Protein AF-A0A7S1A7M2-F1 (afdb_monomer_lite)

Foldseek 3Di:
DDDDDDDPDPPPPVVVVVVPPCDPPPDDDDDDPPPPLCLPPPDDDDDDDDDDDDDDDPPLVVVVVVVVVVVVVPDDPPPDPDPDPDPDVPADPQLVVLVVLVVVDPPDPVSVVSVVVSVCVVVVVVVVVVVLVVLQDDPVLLCVQQNPVNLSSVLSLLVVLCVVVVPDVQLSVQLNRLLSSLSNQDPDRADSVNSLLLSLLSSLVSCVVVPPDPPPPDPSQVSSCVSSVVPDDSVSSPVSNVVSVVRD

pLDDT: mean 72.04, std 24.19, range [34.41, 98.25]

Structure (mmCIF, N/CA/C/O backbone):
data_AF-A0A7S1A7M2-F1
#
_entry.id   AF-A0A7S1A7M2-F1
#
loop_
_atom_site.group_PDB
_atom_site.id
_atom_site.type_symbol
_atom_site.label_atom_id
_atom_site.label_alt_id
_atom_site.label_comp_id
_atom_site.label_asym_id
_atom_site.label_entity_id
_atom_site.label_seq_id
_atom_site.pdbx_PDB_ins_code
_atom_site.Cartn_x
_atom_site.Cartn_y
_atom_site.Cartn_z
_atom_site.occupancy
_atom_site.B_iso_or_equiv
_atom_site.auth_seq_id
_atom_site.auth_comp_id
_atom_site.auth_asym_id
_atom_site.auth_atom_id
_atom_site.pdbx_PDB_model_num
ATOM 1 N N . THR A 1 1 ? 18.982 -55.239 -20.489 1.00 53.38 1 THR A N 1
ATOM 2 C CA . THR A 1 1 ? 20.100 -55.015 -19.548 1.00 53.38 1 THR A CA 1
ATOM 3 C C . THR A 1 1 ? 20.515 -53.559 -19.653 1.00 53.38 1 THR A C 1
ATOM 5 O O . THR A 1 1 ? 20.535 -53.057 -20.767 1.00 53.38 1 THR A O 1
ATOM 8 N N . ASN A 1 2 ? 20.789 -52.915 -18.507 1.00 37.25 2 ASN A N 1
ATOM 9 C CA . ASN A 1 2 ? 21.057 -51.474 -18.269 1.00 37.25 2 ASN A CA 1
ATOM 10 C C . ASN A 1 2 ? 19.759 -50.645 -18.156 1.00 37.25 2 ASN A C 1
ATOM 12 O O . ASN A 1 2 ? 19.090 -50.430 -19.154 1.00 37.25 2 ASN A O 1
ATOM 16 N N . SER A 1 3 ? 19.210 -50.333 -16.975 1.00 43.72 3 SER A N 1
ATOM 17 C CA . SER A 1 3 ? 19.739 -49.713 -15.739 1.00 43.72 3 SER A CA 1
ATOM 18 C C . SER A 1 3 ? 20.059 -48.222 -15.905 1.00 43.72 3 SER A C 1
ATOM 20 O O . SER A 1 3 ? 21.166 -47.859 -16.285 1.00 43.72 3 SER A O 1
ATOM 22 N N . ALA A 1 4 ? 19.064 -47.378 -15.617 1.00 42.53 4 ALA A N 1
ATOM 23 C CA . ALA A 1 4 ? 19.213 -45.951 -15.334 1.00 42.53 4 ALA A CA 1
ATOM 24 C C . ALA A 1 4 ? 18.017 -45.494 -14.481 1.00 42.53 4 ALA A C 1
ATOM 26 O O . ALA A 1 4 ? 17.020 -44.977 -14.976 1.00 42.53 4 ALA A O 1
ATOM 27 N N . GLY A 1 5 ? 18.104 -45.757 -13.182 1.00 44.06 5 GLY A N 1
ATOM 28 C CA . GLY A 1 5 ? 17.246 -45.173 -12.162 1.00 44.06 5 GLY A CA 1
ATOM 29 C C . GLY A 1 5 ? 18.122 -44.886 -10.955 1.00 44.06 5 GLY A C 1
ATOM 30 O O . GLY A 1 5 ? 18.769 -45.814 -10.480 1.00 44.06 5 GLY A O 1
ATOM 31 N N . SER A 1 6 ? 18.199 -43.617 -10.543 1.00 44.84 6 SER A N 1
ATOM 32 C CA . SER A 1 6 ? 18.585 -43.104 -9.211 1.00 44.84 6 SER A CA 1
ATOM 33 C C . SER A 1 6 ? 19.015 -41.644 -9.358 1.00 44.84 6 SER A C 1
ATOM 35 O O . SER A 1 6 ? 20.147 -41.360 -9.731 1.00 44.84 6 SER A O 1
ATOM 37 N N . GLY A 1 7 ? 18.104 -40.710 -9.097 1.00 40.75 7 GLY A N 1
ATOM 38 C CA . GLY A 1 7 ? 18.411 -39.276 -9.127 1.00 40.75 7 GLY A CA 1
ATOM 39 C C . GLY A 1 7 ? 17.357 -38.418 -8.436 1.00 40.75 7 GLY A C 1
ATOM 40 O O . GLY A 1 7 ? 17.142 -37.283 -8.837 1.00 40.75 7 GLY A O 1
ATOM 41 N N . LEU A 1 8 ? 16.642 -38.976 -7.452 1.00 41.75 8 LEU A N 1
ATOM 42 C CA . LEU A 1 8 ? 15.532 -38.293 -6.779 1.00 41.75 8 LEU A CA 1
ATOM 43 C C . LEU A 1 8 ? 15.453 -38.652 -5.284 1.00 41.75 8 LEU A C 1
ATOM 45 O O . LEU A 1 8 ? 14.382 -38.947 -4.768 1.00 41.75 8 LEU A O 1
ATOM 49 N N . ALA A 1 9 ? 16.599 -38.696 -4.598 1.00 42.75 9 ALA A N 1
ATOM 50 C CA . ALA A 1 9 ? 16.656 -38.984 -3.158 1.00 42.75 9 ALA A CA 1
ATOM 51 C C . ALA A 1 9 ? 17.535 -38.011 -2.346 1.00 42.75 9 ALA A C 1
ATOM 53 O O . ALA A 1 9 ? 17.654 -38.186 -1.138 1.00 42.75 9 ALA A O 1
ATOM 54 N N . ASP A 1 10 ? 18.110 -36.972 -2.965 1.00 42.06 10 ASP A N 1
ATOM 55 C CA . ASP A 1 10 ? 19.096 -36.096 -2.302 1.00 42.06 10 ASP A CA 1
ATOM 56 C C . ASP A 1 10 ? 18.559 -34.727 -1.839 1.00 42.06 10 ASP A C 1
ATOM 58 O O . ASP A 1 10 ? 19.295 -33.945 -1.248 1.00 42.06 10 ASP A O 1
ATOM 62 N N . LEU A 1 11 ? 17.268 -34.430 -2.034 1.00 40.59 11 LEU A N 1
ATOM 63 C CA . LEU A 1 11 ? 16.663 -33.162 -1.584 1.00 40.59 11 LEU A CA 1
ATOM 64 C C . LEU A 1 11 ? 15.990 -33.233 -0.200 1.00 40.59 11 LEU A C 1
ATOM 66 O O . LEU A 1 11 ? 15.654 -32.196 0.361 1.00 40.59 11 LEU A O 1
ATOM 70 N N . ASP A 1 12 ? 15.843 -34.424 0.390 1.00 40.84 12 ASP A N 1
ATOM 71 C CA . ASP A 1 12 ? 15.138 -34.600 1.676 1.00 40.84 12 ASP A CA 1
ATOM 72 C C . ASP A 1 12 ? 16.080 -34.616 2.902 1.00 40.84 12 ASP A C 1
ATOM 74 O O . ASP A 1 12 ? 15.642 -34.723 4.049 1.00 40.84 12 ASP A O 1
ATOM 78 N N . ARG A 1 13 ? 17.403 -34.494 2.690 1.00 39.53 13 ARG A N 1
ATOM 79 C CA . ARG A 1 13 ? 18.398 -34.540 3.778 1.00 39.53 13 ARG A CA 1
ATOM 80 C C . ARG A 1 13 ? 18.751 -33.162 4.358 1.00 39.53 13 ARG A C 1
ATOM 82 O O . ARG A 1 13 ? 19.001 -33.083 5.556 1.00 39.53 13 ARG A O 1
ATOM 89 N N . SER A 1 14 ? 18.665 -32.070 3.590 1.00 39.62 14 SER A N 1
ATOM 90 C CA . SER A 1 14 ? 18.995 -30.718 4.093 1.00 39.62 14 SER A CA 1
ATOM 91 C C . SER A 1 14 ? 17.914 -30.063 4.962 1.00 39.62 14 SER A C 1
ATOM 93 O O . SER A 1 14 ? 18.216 -29.125 5.693 1.00 39.62 14 SER A O 1
ATOM 95 N N . HIS A 1 15 ? 16.670 -30.554 4.953 1.00 37.12 15 HIS A N 1
ATOM 96 C CA . HIS A 1 15 ? 15.590 -29.963 5.760 1.00 37.12 15 HIS A CA 1
ATOM 97 C C . HIS A 1 15 ? 15.552 -30.480 7.214 1.00 37.12 15 HIS A C 1
ATOM 99 O O . HIS A 1 15 ? 14.838 -29.934 8.053 1.00 37.12 15 HIS A O 1
ATOM 105 N N . LYS A 1 16 ? 16.326 -31.529 7.539 1.00 36.56 16 LYS A N 1
ATOM 106 C CA . LYS A 1 16 ? 16.395 -32.103 8.897 1.00 36.56 16 LYS A CA 1
ATOM 107 C C . LYS A 1 16 ? 17.548 -31.572 9.748 1.00 36.56 16 LYS A C 1
ATOM 109 O O . LYS A 1 16 ? 17.523 -31.769 10.958 1.00 36.56 16 LYS A O 1
ATOM 114 N N . GLU A 1 17 ? 18.509 -30.865 9.159 1.00 35.28 17 GLU A N 1
ATOM 115 C CA . GLU A 1 17 ? 19.676 -30.350 9.890 1.00 35.28 17 GLU A CA 1
ATOM 116 C C . GLU A 1 17 ? 19.422 -28.980 10.548 1.00 35.28 17 GLU A C 1
ATOM 118 O O . GLU A 1 17 ? 20.077 -28.634 11.522 1.00 35.28 17 GLU A O 1
ATOM 123 N N . TRP A 1 18 ? 18.386 -28.244 10.125 1.00 35.31 18 TRP A N 1
ATOM 124 C CA . TRP A 1 18 ? 18.011 -26.949 10.721 1.00 35.31 18 TRP A CA 1
ATOM 125 C C . TRP A 1 18 ? 17.121 -27.043 11.973 1.00 35.31 18 TRP A C 1
ATOM 127 O O . TRP A 1 18 ? 16.853 -26.030 12.613 1.00 35.31 18 TRP A O 1
ATOM 137 N N . VAL A 1 19 ? 16.667 -28.244 12.354 1.00 39.84 19 VAL A N 1
ATOM 138 C CA . VAL A 1 19 ? 15.759 -28.447 13.505 1.00 39.84 19 VAL A CA 1
ATOM 139 C C . VAL A 1 19 ? 16.505 -28.903 14.773 1.00 39.84 19 VAL A C 1
ATOM 141 O O . VAL A 1 19 ? 15.919 -28.935 15.851 1.00 39.84 19 VAL A O 1
ATOM 144 N N . ALA A 1 20 ? 17.804 -29.213 14.688 1.00 37.88 20 ALA A N 1
ATOM 145 C CA . ALA A 1 20 ? 18.572 -29.752 15.818 1.00 37.88 20 ALA A CA 1
ATOM 146 C C . ALA A 1 20 ? 19.425 -28.721 16.586 1.00 37.88 20 ALA A C 1
ATOM 148 O O . ALA A 1 20 ? 19.941 -29.048 17.651 1.00 37.88 20 ALA A O 1
ATOM 149 N N . GLU A 1 21 ? 19.532 -27.474 16.119 1.00 35.53 21 GLU A N 1
ATOM 150 C CA . GLU A 1 21 ? 20.394 -26.448 16.727 1.00 35.53 21 GLU A CA 1
ATOM 151 C C . GLU A 1 21 ? 19.557 -25.283 17.288 1.00 35.53 21 GLU A C 1
ATOM 153 O O . GLU A 1 21 ? 19.630 -24.134 16.858 1.00 35.53 21 GLU A O 1
ATOM 158 N N . SER A 1 22 ? 18.666 -25.581 18.229 1.00 36.62 22 SER A N 1
ATOM 159 C CA . SER A 1 22 ? 17.929 -24.564 18.990 1.00 36.62 22 SER A CA 1
ATOM 160 C C . SER A 1 22 ? 17.828 -25.011 20.441 1.00 36.62 22 SER A C 1
ATOM 162 O O . SER A 1 22 ? 16.772 -25.416 20.912 1.00 36.62 22 SER A O 1
ATOM 164 N N . ASP A 1 23 ? 18.967 -24.977 21.132 1.00 36.06 23 ASP A N 1
ATOM 165 C CA . ASP A 1 23 ? 19.057 -25.099 22.587 1.00 36.06 23 ASP A CA 1
ATOM 166 C C . ASP A 1 23 ? 18.681 -23.736 23.214 1.00 36.06 23 ASP A C 1
ATOM 168 O O . ASP A 1 23 ? 19.460 -22.780 23.126 1.00 36.06 23 ASP A O 1
ATOM 172 N N . PRO A 1 24 ? 17.490 -23.588 23.829 1.00 39.78 24 PRO A N 1
ATOM 173 C CA . PRO A 1 24 ? 17.003 -22.304 24.335 1.00 39.78 24 PRO A CA 1
ATOM 174 C C . PRO A 1 24 ? 17.664 -21.889 25.661 1.00 39.78 24 PRO A C 1
ATOM 176 O O . PRO A 1 24 ? 17.277 -20.883 26.257 1.00 39.78 24 PRO A O 1
ATOM 179 N N . THR A 1 25 ? 18.661 -22.635 26.145 1.00 40.88 25 THR A N 1
ATOM 180 C CA . THR A 1 25 ? 19.212 -22.462 27.497 1.00 40.88 25 THR A CA 1
ATOM 181 C C . THR A 1 25 ? 20.523 -21.670 27.562 1.00 40.88 25 THR A C 1
ATOM 183 O O . THR A 1 25 ? 21.043 -21.443 28.655 1.00 40.88 25 THR A O 1
ATOM 186 N N . LYS A 1 26 ? 21.063 -21.197 26.428 1.00 41.16 26 LYS A N 1
ATOM 187 C CA . LYS A 1 26 ? 22.382 -20.530 26.370 1.00 41.16 26 LYS A CA 1
ATOM 188 C C . LYS A 1 26 ? 22.388 -19.142 25.723 1.00 41.16 26 LYS A C 1
ATOM 190 O O . LYS A 1 26 ? 23.269 -18.841 24.933 1.00 41.16 26 LYS A O 1
ATOM 195 N N . LEU A 1 27 ? 21.475 -18.250 26.101 1.00 37.88 27 LEU A N 1
ATOM 196 C CA . LEU A 1 27 ? 21.659 -16.808 25.872 1.00 37.88 27 LEU A CA 1
ATOM 197 C C . LEU A 1 27 ? 21.140 -16.011 27.074 1.00 37.88 27 LEU A C 1
ATOM 199 O O . LEU A 1 27 ? 20.049 -15.451 27.063 1.00 37.88 27 LEU A O 1
ATOM 203 N N . GLN A 1 28 ? 21.953 -15.950 28.130 1.00 40.91 28 GLN A N 1
ATOM 204 C CA . GLN A 1 28 ? 21.863 -14.885 29.126 1.00 40.91 28 GLN A CA 1
ATOM 205 C C . GLN A 1 28 ? 22.976 -13.858 28.883 1.00 40.91 28 GLN A C 1
ATOM 207 O O . GLN A 1 28 ? 24.140 -14.211 28.713 1.00 40.91 28 GLN A O 1
ATOM 212 N N . SER A 1 29 ? 22.586 -12.583 28.968 1.00 41.28 29 SER A N 1
ATOM 213 C CA . SER A 1 29 ? 23.417 -11.372 29.087 1.00 41.28 29 SER A CA 1
ATOM 214 C C . SER A 1 29 ? 23.829 -10.618 27.812 1.00 41.28 29 SER A C 1
ATOM 216 O O . SER A 1 29 ? 24.990 -10.297 27.598 1.00 41.28 29 SER A O 1
ATOM 218 N N . VAL A 1 30 ? 22.845 -10.148 27.043 1.00 35.28 30 VAL A N 1
ATOM 219 C CA . VAL A 1 30 ? 22.948 -8.808 26.434 1.00 35.28 30 VAL A CA 1
ATOM 220 C C . VAL A 1 30 ? 21.636 -8.081 26.709 1.00 35.28 30 VAL A C 1
ATOM 222 O O . VAL A 1 30 ? 20.566 -8.536 26.319 1.00 35.28 30 VAL A O 1
ATOM 225 N N . GLY A 1 31 ? 21.708 -6.990 27.471 1.00 39.38 31 GLY A N 1
ATOM 226 C CA . GLY A 1 31 ? 20.551 -6.245 27.957 1.00 39.38 31 GLY A CA 1
ATOM 227 C C . GLY A 1 31 ? 19.800 -5.515 26.846 1.00 39.38 31 GLY A C 1
ATOM 228 O O . GLY A 1 31 ? 19.972 -4.312 26.664 1.00 39.38 31 GLY A O 1
ATOM 229 N N . THR A 1 32 ? 18.916 -6.211 26.140 1.00 35.19 32 THR A N 1
ATOM 230 C CA . THR A 1 32 ? 17.861 -5.585 25.342 1.00 35.19 32 THR A CA 1
ATOM 231 C C . THR A 1 32 ? 16.752 -5.130 26.282 1.00 35.19 32 THR A C 1
ATOM 233 O O . THR A 1 32 ? 15.983 -5.941 26.798 1.00 35.19 32 THR A O 1
ATOM 236 N N . ARG A 1 33 ? 16.664 -3.818 26.524 1.00 36.16 33 ARG A N 1
ATOM 237 C CA . ARG A 1 33 ? 15.488 -3.215 27.160 1.00 36.16 33 ARG A CA 1
ATOM 238 C C . ARG A 1 33 ? 14.306 -3.398 26.212 1.00 36.16 33 ARG A C 1
ATOM 240 O O . ARG A 1 33 ? 14.187 -2.704 25.206 1.00 36.16 33 ARG A O 1
ATOM 247 N N . GLN A 1 34 ? 13.477 -4.382 26.524 1.00 36.53 34 GLN A N 1
ATOM 248 C CA . GLN A 1 34 ? 12.236 -4.687 25.835 1.00 36.53 34 GLN A CA 1
ATOM 249 C C . GLN A 1 34 ? 11.272 -3.516 26.067 1.00 36.53 34 GLN A C 1
ATOM 251 O O . GLN A 1 34 ? 10.648 -3.397 27.117 1.00 36.53 34 GLN A O 1
ATOM 256 N N . ALA A 1 35 ? 11.206 -2.592 25.109 1.00 36.53 35 ALA A N 1
ATOM 257 C CA . ALA A 1 35 ? 10.130 -1.616 25.052 1.00 36.53 35 ALA A CA 1
ATOM 258 C C . ALA A 1 35 ? 8.858 -2.367 24.631 1.00 36.53 35 ALA A C 1
ATOM 260 O O . ALA A 1 35 ? 8.607 -2.589 23.445 1.00 36.53 35 ALA A O 1
ATOM 261 N N . GLU A 1 36 ? 8.093 -2.836 25.615 1.00 38.41 36 GLU A N 1
ATOM 262 C CA . GLU A 1 36 ? 6.723 -3.300 25.413 1.00 38.41 36 GLU A CA 1
ATOM 263 C C . GLU A 1 36 ? 5.884 -2.138 24.868 1.00 38.41 36 GLU A C 1
ATOM 265 O O . GLU A 1 36 ? 5.489 -1.233 25.600 1.00 38.41 36 GLU A O 1
ATOM 270 N N . CYS A 1 37 ? 5.616 -2.140 23.559 1.00 38.47 37 CYS A N 1
ATOM 271 C CA . CYS A 1 37 ? 4.647 -1.225 22.962 1.00 38.47 37 CYS A CA 1
ATOM 272 C C . CYS A 1 37 ? 3.261 -1.508 23.559 1.00 38.47 37 CYS A C 1
ATOM 274 O O . CYS A 1 37 ? 2.680 -2.573 23.349 1.00 38.47 37 CYS A O 1
ATOM 276 N N . GLN A 1 38 ? 2.755 -0.520 24.288 1.00 45.78 38 GLN A N 1
ATOM 277 C CA . GLN A 1 38 ? 1.571 -0.515 25.146 1.00 45.78 38 GLN A CA 1
ATOM 278 C C . GLN A 1 38 ? 0.228 -0.527 24.383 1.00 45.78 38 GLN A C 1
ATOM 280 O O . GLN A 1 38 ? -0.794 -0.155 24.946 1.00 45.78 38 GLN A O 1
ATOM 285 N N . TRP A 1 39 ? 0.202 -0.969 23.118 1.00 45.09 39 TRP A N 1
ATOM 286 C CA . TRP A 1 39 ? -0.980 -0.921 22.234 1.00 45.09 39 TRP A CA 1
ATOM 287 C C . TRP A 1 39 ? -2.136 -1.836 22.689 1.00 45.09 39 TRP A C 1
ATOM 289 O O . TRP A 1 39 ? -3.201 -1.840 22.088 1.00 45.09 39 TRP A O 1
ATOM 299 N N . GLN A 1 40 ? -1.933 -2.637 23.741 1.00 50.16 40 GLN A N 1
ATOM 300 C CA . GLN A 1 40 ? -2.869 -3.680 24.175 1.00 50.16 40 GLN A CA 1
ATOM 301 C C . GLN A 1 40 ? -3.332 -3.562 25.636 1.00 50.16 40 GLN A C 1
ATOM 303 O O . GLN A 1 40 ? -4.002 -4.471 26.122 1.00 50.16 40 GLN A O 1
ATOM 308 N N . ARG A 1 41 ? -3.008 -2.480 26.363 1.00 42.78 41 ARG A N 1
ATOM 309 C CA . ARG A 1 41 ? -3.295 -2.389 27.812 1.00 42.78 41 ARG A CA 1
ATOM 310 C C . ARG A 1 41 ? -4.589 -1.649 28.191 1.00 42.78 41 ARG A C 1
ATOM 312 O O . ARG A 1 41 ? -4.639 -1.098 29.278 1.00 42.78 41 ARG A O 1
ATOM 319 N N . ASP A 1 42 ? -5.636 -1.699 27.370 1.00 35.25 42 ASP A N 1
ATOM 320 C CA . ASP A 1 42 ? -6.971 -1.213 27.767 1.00 35.25 42 ASP A CA 1
ATOM 321 C C . ASP A 1 42 ? -8.069 -2.245 27.475 1.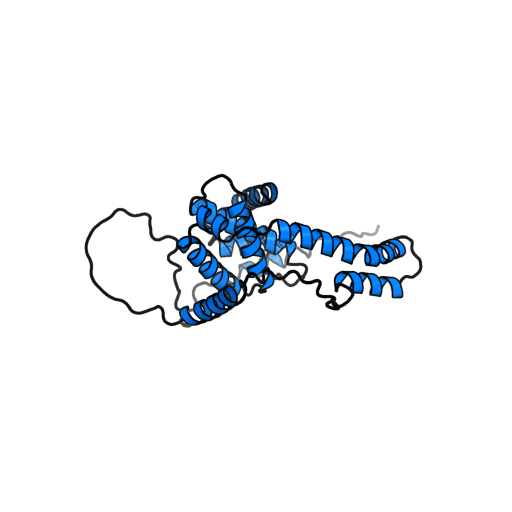00 35.25 42 ASP A C 1
ATOM 323 O O . ASP A 1 42 ? -8.940 -2.073 26.626 1.00 35.25 42 ASP A O 1
ATOM 327 N N . LYS A 1 43 ? -8.030 -3.358 28.216 1.00 45.16 43 LYS A N 1
ATOM 328 C CA . LYS A 1 43 ? -9.208 -4.198 28.484 1.00 45.16 43 LYS A CA 1
ATOM 329 C C . LYS A 1 43 ? -9.178 -4.701 29.926 1.00 45.16 43 LYS A C 1
ATOM 331 O O . LYS A 1 43 ? -9.051 -5.895 30.174 1.00 45.16 43 LYS A O 1
ATOM 336 N N . SER A 1 44 ? -9.310 -3.790 30.884 1.00 40.81 44 SER A N 1
ATOM 337 C CA . SER A 1 44 ? -9.712 -4.149 32.249 1.00 40.81 44 SER A CA 1
ATOM 338 C C . SER A 1 44 ? -10.275 -2.931 32.982 1.00 40.81 44 SER A C 1
ATOM 340 O O . SER A 1 44 ? -9.597 -1.924 33.138 1.00 40.81 44 SER A O 1
ATOM 342 N N . THR A 1 45 ? -11.545 -3.068 33.363 1.00 38.75 45 THR A N 1
ATOM 343 C CA . THR A 1 45 ? -12.346 -2.392 34.402 1.00 38.75 45 THR A CA 1
ATOM 344 C C . THR A 1 45 ? -11.632 -1.372 35.313 1.00 38.75 45 THR A C 1
ATOM 346 O O . THR A 1 45 ? -10.540 -1.650 35.806 1.00 38.75 45 THR A O 1
ATOM 349 N N . PRO A 1 46 ? -12.275 -0.236 35.667 1.00 43.84 46 PRO A N 1
ATOM 350 C CA . PRO A 1 46 ? -11.658 0.768 36.520 1.00 43.84 46 PRO A CA 1
ATOM 351 C C . PRO A 1 46 ? -11.612 0.262 37.965 1.00 43.84 46 PRO A C 1
ATOM 353 O O . PRO A 1 46 ? -12.641 0.080 38.612 1.00 43.84 46 PRO A O 1
ATOM 356 N N . SER A 1 47 ? -10.411 0.058 38.495 1.00 37.88 47 SER A N 1
ATOM 357 C CA . SER A 1 47 ? -10.180 0.080 39.938 1.00 37.88 47 SER A CA 1
ATOM 358 C C . SER A 1 47 ? -9.193 1.191 40.251 1.00 37.88 47 SER A C 1
ATOM 360 O O . SER A 1 47 ? -8.131 1.310 39.645 1.00 37.88 47 SER A O 1
ATOM 362 N N . GLN A 1 48 ? -9.636 2.060 41.154 1.00 43.59 48 GLN A N 1
ATOM 363 C CA . GLN A 1 48 ? -8.916 3.219 41.652 1.00 43.59 48 GLN A CA 1
ATOM 364 C C . GLN A 1 48 ? -7.604 2.822 42.346 1.00 43.59 48 GLN A C 1
ATOM 366 O O . GLN A 1 48 ? -7.410 1.680 42.753 1.00 43.59 48 GLN A O 1
ATOM 371 N N . THR A 1 49 ? -6.773 3.847 42.563 1.00 42.66 49 THR A N 1
ATOM 372 C CA . THR A 1 49 ? -5.548 3.920 43.383 1.00 42.66 49 THR A CA 1
ATOM 373 C C . THR A 1 49 ? -4.278 3.264 42.836 1.00 42.66 49 THR A C 1
ATOM 375 O O . THR A 1 49 ? -4.073 2.069 42.984 1.00 42.66 49 THR A O 1
ATOM 378 N N . ALA A 1 50 ? -3.347 4.089 42.336 1.00 35.12 50 ALA A N 1
ATOM 379 C CA . ALA A 1 50 ? -2.033 4.285 42.969 1.00 35.12 50 ALA A CA 1
ATOM 380 C C . ALA A 1 50 ? -1.169 5.325 42.228 1.00 35.12 50 ALA A C 1
ATOM 382 O O . ALA A 1 50 ? -1.201 5.464 41.009 1.00 35.12 50 ALA A O 1
ATOM 383 N N . VAL A 1 51 ? -0.399 6.055 43.032 1.00 43.16 51 VAL A N 1
ATOM 384 C CA . VAL A 1 51 ? 0.527 7.145 42.711 1.00 43.16 51 VAL A CA 1
ATOM 385 C C . VAL A 1 51 ? 1.927 6.604 42.361 1.00 43.16 51 VAL A C 1
ATOM 387 O O . VAL A 1 51 ? 2.359 5.625 42.960 1.00 43.16 51 VAL A O 1
ATOM 390 N N . ALA A 1 52 ? 2.650 7.347 41.502 1.00 38.62 52 ALA A N 1
ATOM 391 C CA . ALA A 1 52 ? 4.092 7.275 41.170 1.00 38.62 52 ALA A CA 1
ATOM 392 C C . ALA A 1 52 ? 4.530 6.092 40.270 1.00 38.62 52 ALA A C 1
ATOM 394 O O . ALA A 1 52 ? 4.052 4.983 40.416 1.00 38.62 52 ALA A O 1
ATOM 395 N N . ARG A 1 53 ? 5.449 6.219 39.299 1.00 34.50 53 ARG A N 1
ATOM 396 C CA . ARG A 1 53 ? 6.640 7.077 39.164 1.00 34.50 53 ARG A CA 1
ATOM 397 C C . ARG A 1 53 ? 6.983 7.187 37.667 1.00 34.50 53 ARG A C 1
ATOM 399 O O . ARG A 1 53 ? 7.046 6.171 36.981 1.00 34.50 53 ARG A O 1
ATOM 406 N N . GLY A 1 54 ? 7.224 8.397 37.169 1.00 43.66 54 GLY A N 1
ATOM 407 C CA . GLY A 1 54 ? 7.731 8.624 35.816 1.00 43.66 54 GLY A CA 1
ATOM 408 C C . GLY A 1 54 ? 9.249 8.481 35.764 1.00 43.66 54 GLY A C 1
ATOM 409 O O . GLY A 1 54 ? 9.926 9.029 36.629 1.00 43.66 54 GLY A O 1
ATOM 410 N N . GLN A 1 55 ? 9.753 7.754 34.762 1.00 40.47 55 GLN A N 1
ATOM 411 C CA . GLN A 1 55 ? 11.079 7.898 34.140 1.00 40.47 55 GLN A CA 1
ATOM 412 C C . GLN A 1 55 ? 11.243 6.801 33.073 1.00 40.47 55 GLN A C 1
ATOM 414 O O . GLN A 1 55 ? 11.382 5.630 33.412 1.00 40.47 55 GLN A O 1
ATOM 419 N N . GLY A 1 56 ? 11.229 7.164 31.782 1.00 34.69 56 GLY A N 1
ATOM 420 C CA . GLY A 1 56 ? 11.520 6.195 30.714 1.00 34.69 56 GLY A CA 1
ATOM 421 C C . GLY A 1 56 ? 11.057 6.534 29.293 1.00 34.69 56 GLY A C 1
ATOM 422 O O . GLY A 1 56 ? 10.575 5.641 28.615 1.00 34.69 56 GLY A O 1
ATOM 423 N N . LEU A 1 57 ? 11.180 7.781 28.817 1.00 42.34 57 LEU A N 1
ATOM 424 C CA . LEU A 1 57 ? 10.795 8.154 27.435 1.00 42.34 57 LEU A CA 1
ATOM 425 C C . LEU A 1 57 ? 11.887 8.899 26.638 1.00 42.34 57 LEU A C 1
ATOM 427 O O . LEU A 1 57 ? 11.614 9.462 25.584 1.00 42.34 57 LEU A O 1
ATOM 431 N N . ALA A 1 58 ? 13.143 8.894 27.091 1.00 42.16 58 ALA A N 1
ATOM 432 C CA . ALA A 1 58 ? 14.180 9.752 26.503 1.00 42.16 58 ALA A CA 1
ATOM 433 C C . ALA A 1 58 ? 14.795 9.251 25.174 1.00 42.16 58 ALA A C 1
ATOM 435 O O . ALA A 1 58 ? 15.495 10.016 24.529 1.00 42.16 58 ALA A O 1
ATOM 436 N N . GLY A 1 59 ? 14.551 8.005 24.741 1.00 39.97 59 GLY A N 1
ATOM 437 C CA . GLY A 1 59 ? 15.225 7.433 23.558 1.00 39.97 59 GLY A CA 1
ATOM 438 C C . GLY A 1 59 ? 14.442 7.487 22.239 1.00 39.97 59 GLY A C 1
ATOM 439 O O . GLY A 1 59 ? 15.042 7.444 21.174 1.00 39.97 59 GLY A O 1
ATOM 440 N N . CYS A 1 60 ? 13.108 7.579 22.284 1.00 38.62 60 CYS A N 1
ATOM 441 C CA . CYS A 1 60 ? 12.259 7.532 21.080 1.00 38.62 60 CYS A CA 1
ATOM 442 C C . CYS A 1 60 ? 11.847 8.932 20.581 1.00 38.62 60 CYS A C 1
ATOM 444 O O . CYS A 1 60 ? 11.464 9.104 19.426 1.00 38.62 60 CYS A O 1
ATOM 446 N N . GLY A 1 61 ? 11.971 9.955 21.434 1.00 38.59 61 GLY A N 1
ATOM 447 C CA . GLY A 1 61 ? 11.530 11.318 21.129 1.00 38.59 61 GLY A CA 1
ATOM 448 C C . GLY A 1 61 ? 12.324 12.017 20.021 1.00 38.59 61 GLY A C 1
ATOM 449 O O . GLY A 1 61 ? 11.785 12.909 19.373 1.00 38.59 61 GLY A O 1
ATOM 450 N N . ASP A 1 62 ? 13.572 11.619 19.764 1.00 41.88 62 ASP A N 1
ATOM 451 C CA . ASP A 1 62 ? 14.416 12.284 18.760 1.00 41.88 62 ASP A CA 1
ATOM 452 C C . ASP A 1 62 ? 14.076 11.855 17.329 1.00 41.88 62 ASP A C 1
ATOM 454 O O . ASP A 1 62 ? 13.951 12.710 16.451 1.00 41.88 62 ASP A O 1
ATOM 458 N N . SER A 1 63 ? 13.804 10.567 17.099 1.00 40.03 63 SER A N 1
ATOM 459 C CA . SER A 1 63 ? 13.329 10.079 15.796 1.00 40.03 63 SER A CA 1
ATOM 460 C C . SER A 1 63 ? 11.925 10.602 15.475 1.00 40.03 63 SER A C 1
ATOM 462 O O . SER A 1 63 ? 11.668 11.015 14.346 1.00 40.03 63 SER A O 1
ATOM 464 N N . ILE A 1 64 ? 11.043 10.680 16.481 1.00 38.75 64 ILE A N 1
ATOM 465 C CA . ILE A 1 64 ? 9.689 11.239 16.334 1.00 38.75 64 ILE A CA 1
ATOM 466 C C . ILE A 1 64 ? 9.746 12.747 16.044 1.00 38.75 64 ILE A C 1
ATOM 468 O O . ILE A 1 64 ? 9.056 13.219 15.142 1.00 38.75 64 ILE A O 1
ATOM 472 N N . ARG A 1 65 ? 10.609 13.514 16.731 1.00 49.06 65 ARG A N 1
ATOM 473 C CA . ARG A 1 65 ? 10.804 14.951 16.445 1.00 49.06 65 ARG A CA 1
ATOM 474 C C . ARG A 1 65 ? 11.365 15.195 15.047 1.00 49.06 65 ARG A C 1
ATOM 476 O O . ARG A 1 65 ? 10.896 16.102 14.361 1.00 49.06 65 ARG A O 1
ATOM 483 N N . LYS A 1 66 ? 12.322 14.375 14.603 1.00 47.44 66 LYS A N 1
ATOM 484 C CA . LYS A 1 66 ? 12.889 14.469 13.252 1.00 47.44 66 LYS A CA 1
ATOM 485 C C . LYS A 1 66 ? 11.841 14.151 12.180 1.00 47.44 66 LYS A C 1
ATOM 487 O O . LYS A 1 66 ? 11.760 14.868 11.190 1.00 47.44 66 LYS A O 1
ATOM 492 N N . PHE A 1 67 ? 10.994 13.145 12.403 1.00 40.94 67 PHE A N 1
ATOM 493 C CA . PHE A 1 67 ? 9.920 12.777 11.476 1.00 40.94 67 PHE A CA 1
ATOM 494 C C . PHE A 1 67 ? 8.777 13.804 11.442 1.00 40.94 67 PHE A C 1
ATOM 496 O O . PHE A 1 67 ? 8.320 14.179 10.364 1.00 40.94 67 PHE A O 1
ATOM 503 N N . LYS A 1 68 ? 8.377 14.344 12.600 1.00 45.34 68 LYS A N 1
ATOM 504 C CA . LYS A 1 68 ? 7.417 15.455 12.687 1.00 45.34 68 LYS A CA 1
ATOM 505 C C . LYS A 1 68 ? 7.913 16.686 11.920 1.00 45.34 68 LYS A C 1
ATOM 507 O O . LYS A 1 68 ? 7.155 17.262 11.149 1.00 45.34 68 LYS A O 1
ATOM 512 N N . SER A 1 69 ? 9.204 17.009 12.030 1.00 48.41 69 SER A N 1
ATOM 513 C CA . SER A 1 69 ? 9.830 18.087 11.253 1.00 48.41 69 SER A CA 1
ATOM 514 C C . SER A 1 69 ? 9.860 17.820 9.740 1.00 48.41 69 SER A C 1
ATOM 516 O O . SER A 1 69 ? 9.852 18.777 8.969 1.00 48.41 69 SER A O 1
ATOM 518 N N . LEU A 1 70 ? 9.900 16.555 9.301 1.00 43.38 70 LEU A N 1
ATOM 519 C CA . LEU A 1 70 ? 9.846 16.187 7.880 1.00 43.38 70 LEU A CA 1
ATOM 520 C C . LEU A 1 70 ? 8.423 16.275 7.318 1.00 43.38 70 LEU A C 1
ATOM 522 O O . LEU A 1 70 ? 8.249 16.716 6.187 1.00 43.38 70 LEU A O 1
ATOM 526 N N . LEU A 1 71 ? 7.409 15.907 8.106 1.00 41.59 71 LEU A N 1
ATOM 527 C CA . LEU A 1 71 ? 6.006 16.012 7.697 1.00 41.59 71 LEU A CA 1
ATOM 528 C C . LEU A 1 71 ? 5.490 17.457 7.723 1.00 41.59 71 LEU A C 1
ATOM 530 O O . LEU A 1 71 ? 4.817 17.880 6.786 1.00 41.59 71 LEU A O 1
ATOM 534 N N . GLU A 1 72 ? 5.840 18.240 8.746 1.00 46.59 72 GLU A N 1
ATOM 535 C CA . GLU A 1 72 ? 5.440 19.654 8.844 1.00 46.59 72 GLU A CA 1
ATOM 536 C C . GLU A 1 72 ? 6.148 20.537 7.798 1.00 46.59 72 GLU A C 1
ATOM 538 O O . GLU A 1 72 ? 5.621 21.578 7.410 1.00 46.59 72 GLU A O 1
ATOM 543 N N . GLY A 1 73 ? 7.299 20.103 7.270 1.00 42.62 73 GLY A N 1
ATOM 544 C CA . GLY A 1 73 ? 7.999 20.785 6.177 1.00 42.62 73 GLY A CA 1
ATOM 545 C C . GLY A 1 73 ? 7.419 20.541 4.776 1.00 42.62 73 GLY A C 1
ATOM 546 O O . GLY A 1 73 ? 7.794 21.253 3.847 1.00 42.62 73 GLY A O 1
ATOM 547 N N . GLN A 1 74 ? 6.524 19.560 4.602 1.00 38.94 74 GLN A N 1
ATOM 548 C CA . GLN A 1 74 ? 6.060 19.094 3.282 1.00 38.94 74 GLN A CA 1
ATOM 549 C C . GLN A 1 74 ? 4.655 19.581 2.889 1.00 38.94 74 GLN A C 1
ATOM 551 O O . GLN A 1 74 ? 4.209 19.310 1.777 1.00 38.94 74 GLN A O 1
ATOM 556 N N . VAL A 1 75 ? 3.951 20.336 3.742 1.00 38.94 75 VAL A N 1
ATOM 557 C CA . VAL A 1 75 ? 2.600 20.841 3.429 1.00 38.94 75 VAL A CA 1
ATOM 558 C C . VAL A 1 75 ? 2.556 22.360 3.538 1.00 38.94 75 VAL A C 1
ATOM 560 O O . VAL A 1 75 ? 1.975 22.936 4.454 1.00 38.94 75 VAL A O 1
ATOM 563 N N . LYS A 1 76 ? 3.162 23.034 2.561 1.00 34.62 76 LYS A N 1
ATOM 564 C CA . LYS A 1 76 ? 2.756 24.394 2.205 1.00 34.62 76 LYS A CA 1
ATOM 565 C C . LYS A 1 76 ? 2.019 24.288 0.870 1.00 34.62 76 LYS A C 1
ATOM 567 O O . LYS A 1 76 ? 2.678 24.022 -0.134 1.00 34.62 76 LYS A O 1
ATOM 572 N N . PRO A 1 77 ? 0.679 24.414 0.832 1.00 41.62 77 PRO A N 1
ATOM 573 C CA . PRO A 1 77 ? -0.050 24.422 -0.426 1.00 41.62 77 PRO A CA 1
ATOM 574 C C . PRO A 1 77 ? 0.315 25.713 -1.157 1.00 41.62 77 PRO A C 1
ATOM 576 O O . PRO A 1 77 ? -0.221 26.785 -0.880 1.00 41.62 77 PRO A O 1
ATOM 579 N N . ASP A 1 78 ? 1.302 25.622 -2.043 1.00 34.41 78 ASP A N 1
ATOM 580 C CA . ASP A 1 78 ? 1.690 26.727 -2.900 1.00 34.41 78 ASP A CA 1
ATOM 581 C C . ASP A 1 78 ? 0.611 26.861 -3.980 1.00 34.41 78 ASP A C 1
ATOM 583 O O . ASP A 1 78 ? 0.598 26.157 -4.990 1.00 34.41 78 ASP A O 1
ATOM 587 N N . ALA A 1 79 ? -0.365 27.731 -3.717 1.00 44.53 79 ALA A N 1
ATOM 588 C CA . ALA A 1 79 ? -1.487 28.054 -4.596 1.00 44.53 79 ALA A CA 1
ATOM 589 C C . ALA A 1 79 ? -1.045 28.908 -5.799 1.00 44.53 79 ALA A C 1
ATOM 591 O O . ALA A 1 79 ? -1.685 29.892 -6.168 1.00 44.53 79 ALA A O 1
ATOM 592 N N . THR A 1 80 ? 0.064 28.519 -6.424 1.00 45.09 80 THR A N 1
ATOM 593 C CA . THR A 1 80 ? 0.596 29.153 -7.620 1.00 45.09 80 THR A CA 1
ATOM 594 C C . THR A 1 80 ? 1.033 28.065 -8.592 1.00 45.09 80 THR A C 1
ATOM 596 O O . THR A 1 80 ? 2.218 27.841 -8.819 1.00 45.09 80 THR A O 1
ATOM 599 N N . GLN A 1 81 ? 0.059 27.396 -9.214 1.00 43.28 81 GLN A N 1
ATOM 600 C CA . GLN A 1 81 ? 0.284 26.562 -10.395 1.00 43.28 81 GLN A CA 1
ATOM 601 C C . GLN A 1 81 ? 0.607 27.468 -11.597 1.00 43.28 81 GLN A C 1
ATOM 603 O O . GLN A 1 81 ? -0.150 27.589 -12.557 1.00 43.28 81 GLN A O 1
ATOM 608 N N . ARG A 1 82 ? 1.744 28.165 -11.526 1.00 40.94 82 ARG A N 1
ATOM 609 C CA . ARG A 1 82 ? 2.420 28.695 -12.707 1.00 40.94 82 ARG A CA 1
ATOM 610 C C . ARG A 1 82 ? 3.041 27.503 -13.417 1.00 40.94 82 ARG A C 1
ATOM 612 O O . ARG A 1 82 ? 3.645 26.645 -12.782 1.00 40.94 82 ARG A O 1
ATOM 619 N N . HIS A 1 83 ? 2.863 27.456 -14.733 1.00 46.78 83 HIS A N 1
ATOM 620 C CA . HIS A 1 83 ? 3.591 26.573 -15.635 1.00 46.78 83 HIS A CA 1
ATOM 621 C C . HIS A 1 83 ? 5.098 26.676 -15.370 1.00 46.78 83 HIS A C 1
ATOM 623 O O . HIS A 1 83 ? 5.783 27.549 -15.900 1.00 46.78 83 HIS A O 1
ATOM 629 N N . CYS A 1 84 ? 5.620 25.782 -14.539 1.00 37.78 84 CYS A N 1
ATOM 630 C CA . CYS A 1 84 ? 7.041 25.528 -14.469 1.00 37.78 84 CYS A CA 1
ATOM 631 C C . CYS A 1 84 ? 7.374 24.636 -15.662 1.00 37.78 84 CYS A C 1
ATOM 633 O O . CYS A 1 84 ? 7.118 23.434 -15.631 1.00 37.78 84 CYS A O 1
ATOM 635 N N . GLY A 1 85 ? 7.967 25.227 -16.702 1.00 44.69 85 GLY A N 1
ATOM 636 C CA . GLY A 1 85 ? 8.772 24.520 -17.702 1.00 44.69 85 GLY A CA 1
ATOM 637 C C . GLY A 1 85 ? 10.044 23.952 -17.065 1.00 44.69 85 GLY A C 1
ATOM 638 O O . GLY A 1 85 ? 11.154 24.258 -17.489 1.00 44.69 85 GLY A O 1
ATOM 639 N N . GLY A 1 86 ? 9.873 23.199 -15.978 1.00 39.62 86 GLY A N 1
ATOM 640 C CA . GLY A 1 86 ? 10.924 22.475 -15.296 1.00 39.62 86 GLY A CA 1
ATOM 641 C C . GLY A 1 86 ? 11.290 21.286 -16.159 1.00 39.62 86 GLY A C 1
ATOM 642 O O . GLY A 1 86 ? 10.453 20.434 -16.446 1.00 39.62 86 GLY A O 1
ATOM 643 N N . HIS A 1 87 ? 12.539 21.272 -16.600 1.00 49.56 87 HIS A N 1
ATOM 644 C CA . HIS A 1 87 ? 13.161 20.153 -17.279 1.00 49.56 87 HIS A CA 1
ATOM 645 C C . HIS A 1 87 ? 13.196 18.976 -16.290 1.00 49.56 87 HIS A C 1
ATOM 647 O O . HIS A 1 87 ? 14.129 18.836 -15.501 1.00 49.56 87 HIS A O 1
ATOM 653 N N . PHE A 1 88 ? 12.121 18.184 -16.256 1.00 46.72 88 PHE A N 1
ATOM 654 C CA . PHE A 1 88 ? 12.152 16.865 -15.638 1.00 46.72 88 PHE A CA 1
ATOM 655 C C . PHE A 1 88 ? 13.272 16.071 -16.323 1.00 46.72 88 PHE A C 1
ATOM 657 O O . PHE A 1 88 ? 13.440 16.219 -17.539 1.00 46.72 88 PHE A O 1
ATOM 664 N N . PRO A 1 89 ? 14.056 15.257 -15.591 1.00 53.34 89 PRO A N 1
ATOM 665 C CA . PRO A 1 89 ? 14.952 14.314 -16.245 1.00 53.34 89 PRO A CA 1
ATOM 666 C C . PRO A 1 89 ? 14.108 13.515 -17.254 1.00 53.34 89 PRO A C 1
ATOM 668 O O . PRO A 1 89 ? 13.068 12.982 -16.864 1.00 53.34 89 PRO A O 1
ATOM 671 N N . PRO A 1 90 ? 14.469 13.520 -18.548 1.00 64.12 90 PRO A N 1
ATOM 672 C CA . PRO A 1 90 ? 13.504 13.314 -19.628 1.00 64.12 90 PRO A CA 1
ATOM 673 C C . PRO A 1 90 ? 12.956 11.887 -19.743 1.00 64.12 90 PRO A C 1
ATOM 675 O O . PRO A 1 90 ? 12.100 11.662 -20.589 1.00 64.12 90 PRO A O 1
ATOM 678 N N . VAL A 1 91 ? 13.442 10.935 -18.936 1.00 74.56 91 VAL A N 1
ATOM 679 C CA . VAL A 1 91 ? 13.152 9.506 -19.089 1.00 74.56 91 VAL A CA 1
ATOM 680 C C . VAL A 1 91 ? 13.164 8.817 -17.720 1.00 74.56 91 VAL A C 1
ATOM 682 O O . VAL A 1 91 ? 14.118 8.984 -16.950 1.00 74.56 91 VAL A O 1
ATOM 685 N N . SER A 1 92 ? 12.127 8.041 -17.385 1.00 82.00 92 SER A N 1
ATOM 686 C CA . SER A 1 92 ? 12.125 7.245 -16.145 1.00 82.00 92 SER A CA 1
ATOM 687 C C . SER A 1 92 ? 13.197 6.146 -16.185 1.00 82.00 92 SER A C 1
ATOM 689 O O . SER A 1 92 ? 13.587 5.675 -17.249 1.00 82.00 92 SER A O 1
ATOM 691 N N . HIS A 1 93 ? 13.657 5.662 -15.024 1.00 84.00 93 HIS A N 1
ATOM 692 C CA . HIS A 1 93 ? 14.603 4.533 -14.976 1.00 84.00 93 HIS A CA 1
ATOM 693 C C . HIS A 1 93 ? 14.049 3.276 -15.674 1.00 84.00 93 HIS A C 1
ATOM 695 O O . HIS A 1 93 ? 14.802 2.493 -16.247 1.00 84.00 93 HIS A O 1
ATOM 701 N N . VAL A 1 94 ? 12.724 3.093 -15.653 1.00 84.06 94 VAL A N 1
ATOM 702 C CA . VAL A 1 94 ? 12.051 1.991 -16.349 1.00 84.06 94 VAL A CA 1
ATOM 703 C C . VAL A 1 94 ? 12.151 2.182 -17.861 1.00 84.06 94 VAL A C 1
ATOM 705 O O . VAL A 1 94 ? 12.569 1.258 -18.553 1.00 84.06 94 VAL A O 1
ATOM 708 N N . ALA A 1 95 ? 11.849 3.380 -18.368 1.00 83.06 95 ALA A N 1
ATOM 709 C CA . ALA A 1 95 ? 12.012 3.690 -19.785 1.00 83.06 95 ALA A CA 1
ATOM 710 C C . ALA A 1 95 ? 13.483 3.567 -20.224 1.00 83.06 95 ALA A C 1
ATOM 712 O O . ALA A 1 95 ? 13.758 2.938 -21.239 1.00 83.06 95 ALA A O 1
ATOM 713 N N . MET A 1 96 ? 14.452 3.998 -19.405 1.00 84.69 96 MET A N 1
ATOM 714 C CA . MET A 1 96 ? 15.878 3.763 -19.683 1.00 84.69 96 MET A CA 1
ATOM 715 C C . MET A 1 96 ? 16.242 2.272 -19.755 1.00 84.69 96 MET A C 1
ATOM 717 O O . MET A 1 96 ? 17.073 1.887 -20.575 1.00 84.69 96 MET A O 1
ATOM 721 N N . ALA A 1 97 ? 15.631 1.417 -18.930 1.00 85.50 97 ALA A N 1
ATOM 722 C CA . ALA A 1 97 ? 15.863 -0.027 -18.985 1.00 85.50 97 ALA A CA 1
ATOM 723 C C . ALA A 1 97 ? 15.315 -0.656 -20.280 1.00 85.50 97 ALA A C 1
ATOM 725 O O . ALA A 1 97 ? 15.967 -1.528 -20.859 1.00 85.50 97 ALA A O 1
ATOM 726 N N . PHE A 1 98 ? 14.156 -0.198 -20.765 1.00 85.06 98 PHE A N 1
ATOM 727 C CA . PHE A 1 98 ? 13.621 -0.611 -22.069 1.00 85.06 98 PHE A CA 1
ATOM 728 C C . PHE A 1 98 ? 14.448 -0.052 -23.235 1.00 85.06 98 PHE A C 1
ATOM 730 O O . PHE A 1 98 ? 14.711 -0.769 -24.201 1.00 85.06 98 PHE A O 1
ATOM 737 N N . GLU A 1 99 ? 14.947 1.177 -23.121 1.00 85.62 99 GLU A N 1
ATOM 738 C CA . GLU A 1 99 ? 15.839 1.775 -24.115 1.00 85.62 99 GLU A CA 1
ATOM 739 C C . GLU A 1 99 ? 17.167 1.021 -24.225 1.00 85.62 99 GLU A C 1
ATOM 741 O O . GLU A 1 99 ? 17.640 0.721 -25.320 1.00 85.62 99 GLU A O 1
ATOM 746 N N . ALA A 1 100 ? 17.755 0.639 -23.090 1.00 86.62 100 ALA A N 1
ATOM 747 C CA . ALA A 1 100 ? 18.979 -0.153 -23.073 1.00 86.62 100 ALA A CA 1
ATOM 748 C C . ALA A 1 100 ? 18.792 -1.505 -23.783 1.00 86.62 100 ALA A C 1
ATOM 750 O O . ALA A 1 100 ? 19.688 -1.951 -24.500 1.00 86.62 100 ALA A O 1
ATOM 751 N N . LYS A 1 101 ? 17.614 -2.130 -23.638 1.00 84.88 101 LYS A N 1
ATOM 752 C CA . LYS A 1 101 ? 17.254 -3.343 -24.385 1.00 84.88 101 LYS A CA 1
ATOM 753 C C . LYS A 1 101 ? 17.096 -3.082 -25.880 1.00 84.88 101 LYS A C 1
ATOM 755 O O . LYS A 1 101 ? 17.502 -3.920 -26.678 1.00 84.88 101 LYS A O 1
ATOM 760 N N . ARG A 1 102 ? 16.563 -1.921 -26.277 1.00 83.38 102 ARG A N 1
ATOM 761 C CA . ARG A 1 102 ? 16.434 -1.523 -27.689 1.00 83.38 102 ARG A CA 1
ATOM 762 C C . ARG A 1 102 ? 17.789 -1.507 -28.401 1.00 83.38 102 ARG A C 1
ATOM 764 O O . ARG A 1 102 ? 17.895 -1.986 -29.526 1.00 83.38 102 ARG A O 1
ATOM 771 N N . VAL A 1 103 ? 18.834 -1.019 -27.727 1.00 84.69 103 VAL A N 1
ATOM 772 C CA . VAL A 1 103 ? 20.205 -0.961 -28.271 1.00 84.69 103 VAL A CA 1
ATOM 773 C C . VAL A 1 103 ? 20.821 -2.355 -28.460 1.00 84.69 103 VAL A C 1
ATOM 775 O O . VAL A 1 103 ? 21.663 -2.538 -29.337 1.00 84.69 103 VAL A O 1
ATOM 778 N N . THR A 1 104 ? 20.401 -3.347 -27.673 1.00 85.50 104 THR A N 1
ATOM 779 C CA . THR A 1 104 ? 20.927 -4.722 -27.724 1.00 85.50 104 THR A CA 1
ATOM 780 C C . THR A 1 104 ? 20.046 -5.697 -28.512 1.00 85.50 104 THR A C 1
ATOM 782 O O . THR A 1 104 ? 20.377 -6.881 -28.585 1.00 85.50 104 THR A O 1
ATOM 785 N N . CYS A 1 105 ? 18.958 -5.223 -29.130 1.00 81.75 105 CYS A N 1
ATOM 786 C CA . CYS A 1 105 ? 18.035 -6.051 -29.908 1.00 81.75 105 CYS A CA 1
ATOM 787 C C . CYS A 1 105 ? 18.731 -6.732 -31.102 1.00 81.75 105 CYS A C 1
ATOM 789 O O . CYS A 1 105 ? 19.349 -6.081 -31.944 1.00 81.75 105 CYS A O 1
ATOM 791 N N . SER A 1 106 ? 18.553 -8.048 -31.217 1.00 84.25 106 SER A N 1
ATOM 792 C CA . SER A 1 106 ? 19.001 -8.904 -32.324 1.00 84.25 106 SER A CA 1
ATOM 793 C C . SER A 1 106 ? 18.002 -8.971 -33.491 1.00 84.25 106 SER A C 1
ATOM 795 O O . SER A 1 106 ? 18.271 -9.608 -34.511 1.00 84.25 106 SER A O 1
ATOM 797 N N . GLY A 1 107 ? 16.851 -8.301 -33.357 1.00 82.69 107 GLY A N 1
ATOM 798 C CA . GLY A 1 107 ? 15.807 -8.209 -34.379 1.00 82.69 107 GLY A CA 1
ATOM 799 C C . GLY A 1 107 ? 14.674 -9.220 -34.203 1.00 82.69 107 GLY A C 1
ATOM 800 O O . GLY A 1 107 ? 13.828 -9.337 -35.093 1.00 82.69 107 GLY A O 1
ATOM 801 N N . ARG A 1 108 ? 14.618 -9.934 -33.071 1.00 87.50 108 ARG A N 1
ATOM 802 C CA . ARG A 1 108 ? 13.516 -10.858 -32.778 1.00 87.50 108 ARG A CA 1
ATOM 803 C C . ARG A 1 108 ? 12.222 -10.083 -32.493 1.00 87.50 108 ARG A C 1
ATOM 805 O O . ARG A 1 108 ? 12.276 -9.011 -31.893 1.00 87.50 108 ARG A O 1
ATOM 812 N N . PRO A 1 109 ? 11.049 -10.611 -32.880 1.00 84.56 109 PRO A N 1
ATOM 813 C CA . PRO A 1 109 ? 9.772 -9.912 -32.707 1.00 84.56 109 PRO A CA 1
ATOM 814 C C . PRO A 1 109 ? 9.461 -9.588 -31.238 1.00 84.56 109 PRO A C 1
ATOM 816 O O . PRO A 1 109 ? 8.926 -8.527 -30.939 1.00 84.56 109 PRO A O 1
ATOM 819 N N . GLU A 1 110 ? 9.856 -10.462 -30.314 1.00 81.88 110 GLU A N 1
ATOM 820 C CA . GLU A 1 110 ? 9.733 -10.250 -28.867 1.00 81.88 110 GLU A CA 1
ATOM 821 C C . GLU A 1 110 ? 10.548 -9.052 -28.346 1.00 81.88 110 GLU A C 1
ATOM 823 O O . GLU A 1 110 ? 10.082 -8.315 -27.483 1.00 81.88 110 GLU A O 1
ATOM 828 N N . GLU A 1 111 ? 11.718 -8.785 -28.926 1.00 81.81 111 GLU A N 1
ATOM 829 C CA . GLU A 1 111 ? 12.581 -7.659 -28.546 1.00 81.81 111 GLU A CA 1
ATOM 830 C C . GLU A 1 111 ? 12.071 -6.324 -29.125 1.00 81.81 111 GLU A C 1
ATOM 832 O O . GLU A 1 111 ? 12.194 -5.270 -28.500 1.00 81.81 111 GLU A O 1
ATOM 837 N N . GLN A 1 112 ? 11.430 -6.366 -30.300 1.00 81.12 112 GLN A N 1
ATOM 838 C CA . GLN A 1 112 ? 10.786 -5.194 -30.907 1.00 81.12 112 GLN A CA 1
ATOM 839 C C . GLN A 1 112 ? 9.591 -4.702 -30.075 1.00 81.12 112 GLN A C 1
ATOM 841 O O . GLN A 1 112 ? 9.348 -3.496 -30.003 1.00 81.12 112 GLN A O 1
ATOM 846 N N . CYS A 1 113 ? 8.874 -5.611 -29.405 1.00 84.50 113 CYS A N 1
ATOM 847 C CA . CYS A 1 113 ? 7.824 -5.250 -28.452 1.00 84.50 113 CYS A CA 1
ATOM 848 C C . CYS A 1 113 ? 8.391 -4.474 -27.253 1.00 84.50 113 CYS A C 1
ATOM 850 O O . CYS A 1 113 ? 7.870 -3.409 -26.927 1.00 84.50 113 CYS A O 1
ATOM 852 N N . ASP A 1 114 ? 9.482 -4.955 -26.643 1.00 81.94 114 ASP A N 1
ATOM 853 C CA . ASP A 1 114 ? 10.161 -4.276 -25.525 1.00 81.94 114 ASP A CA 1
ATOM 854 C C . ASP A 1 114 ? 10.639 -2.870 -25.922 1.00 81.94 114 ASP A C 1
ATOM 856 O O . ASP A 1 114 ? 10.484 -1.913 -25.161 1.00 81.94 114 ASP A O 1
ATOM 860 N N . ALA A 1 115 ? 11.160 -2.722 -27.143 1.00 78.00 115 ALA A N 1
ATOM 861 C CA . ALA A 1 115 ? 11.536 -1.425 -27.684 1.00 78.00 115 ALA A CA 1
ATOM 862 C C . ALA A 1 115 ? 10.334 -0.474 -27.789 1.00 78.00 115 ALA A C 1
ATOM 864 O O . ALA A 1 115 ? 10.445 0.673 -27.366 1.00 78.00 115 ALA A O 1
ATOM 865 N N . GLY A 1 116 ? 9.188 -0.926 -28.306 1.00 81.62 116 GLY A N 1
ATOM 866 C CA . GLY A 1 116 ? 7.976 -0.101 -28.392 1.00 81.62 116 GLY A CA 1
ATOM 867 C C . GLY A 1 116 ? 7.398 0.297 -27.026 1.00 81.62 116 GLY A C 1
ATOM 868 O O . GLY A 1 116 ? 6.770 1.348 -26.905 1.00 81.62 116 GLY A O 1
ATOM 869 N N . LEU A 1 117 ? 7.638 -0.503 -25.978 1.00 85.88 117 LEU A N 1
ATOM 870 C CA . LEU A 1 117 ? 7.201 -0.181 -24.617 1.00 85.88 117 LEU A CA 1
ATOM 871 C C . LEU A 1 117 ? 7.927 1.038 -24.037 1.00 85.88 117 LEU A C 1
ATOM 873 O O . LEU A 1 117 ? 7.284 1.809 -23.329 1.00 85.88 117 LEU A O 1
ATOM 877 N N . SER A 1 118 ? 9.210 1.253 -24.358 1.00 84.50 118 SER A N 1
ATOM 878 C CA . SER A 1 118 ? 9.998 2.403 -23.865 1.00 84.50 118 SER A CA 1
ATOM 879 C C . SER A 1 118 ? 9.264 3.739 -24.069 1.00 84.50 118 SER A C 1
ATOM 881 O O . SER A 1 118 ? 9.134 4.527 -23.134 1.00 84.50 118 SER A O 1
ATOM 883 N N . ASP A 1 119 ? 8.665 3.934 -25.251 1.00 83.25 119 ASP A N 1
ATOM 884 C CA . ASP A 1 119 ? 7.988 5.184 -25.621 1.00 83.25 119 ASP A CA 1
ATOM 885 C C . ASP A 1 119 ? 6.648 5.378 -24.881 1.00 83.25 119 ASP A C 1
ATOM 887 O O . ASP A 1 119 ? 6.183 6.503 -24.692 1.00 83.25 119 ASP A O 1
ATOM 891 N N . MET A 1 120 ? 6.009 4.284 -24.449 1.00 88.88 120 MET A N 1
ATOM 892 C CA . MET A 1 120 ? 4.725 4.318 -23.738 1.00 88.88 120 MET A CA 1
ATOM 893 C C . MET A 1 120 ? 4.887 4.334 -22.218 1.00 88.88 120 MET A C 1
ATOM 895 O O . MET A 1 120 ? 4.021 4.873 -21.525 1.00 88.88 120 MET A O 1
ATOM 899 N N . VAL A 1 121 ? 5.969 3.755 -21.689 1.00 90.44 121 VAL A N 1
ATOM 900 C CA . VAL A 1 121 ? 6.192 3.580 -20.246 1.00 90.44 121 VAL A CA 1
ATOM 901 C C . VAL A 1 121 ? 6.113 4.909 -19.510 1.00 90.44 121 VAL A C 1
ATOM 903 O O . VAL A 1 121 ? 5.394 4.994 -18.517 1.00 90.44 121 VAL A O 1
ATOM 906 N N . ASP A 1 122 ? 6.763 5.961 -20.007 1.00 85.81 122 ASP A N 1
ATOM 907 C CA . ASP A 1 122 ? 6.724 7.267 -19.342 1.00 85.81 122 ASP A CA 1
ATOM 908 C C . ASP A 1 122 ? 5.317 7.876 -19.353 1.00 85.81 122 ASP A C 1
ATOM 910 O O . ASP A 1 122 ? 4.866 8.402 -18.337 1.00 85.81 122 ASP A O 1
ATOM 914 N N . SER A 1 123 ? 4.572 7.739 -20.455 1.00 86.19 123 SER A N 1
ATOM 915 C CA . SER A 1 123 ? 3.183 8.211 -20.539 1.00 86.19 123 SER A CA 1
ATOM 916 C C . SER A 1 123 ? 2.268 7.467 -19.562 1.00 86.19 123 SER A C 1
ATOM 918 O O . SER A 1 123 ? 1.488 8.095 -18.839 1.00 86.19 123 SER A O 1
ATOM 920 N N . VAL A 1 124 ? 2.402 6.139 -19.482 1.00 88.38 124 VAL A N 1
ATOM 921 C CA . VAL A 1 124 ? 1.641 5.301 -18.548 1.00 88.38 124 VAL A CA 1
ATOM 922 C C . VAL A 1 124 ? 2.009 5.638 -17.109 1.00 88.38 124 VAL A C 1
ATOM 924 O O . VAL A 1 124 ? 1.116 5.855 -16.296 1.00 88.38 124 VAL A O 1
ATOM 927 N N . LEU A 1 125 ? 3.298 5.748 -16.781 1.00 85.69 125 LEU A N 1
ATOM 928 C CA . LEU A 1 125 ? 3.751 6.107 -15.437 1.00 85.69 125 LEU A CA 1
ATOM 929 C C . LEU A 1 125 ? 3.270 7.502 -15.031 1.00 85.69 125 LEU A C 1
ATOM 931 O O . LEU A 1 125 ? 2.796 7.667 -13.908 1.00 85.69 125 LEU A O 1
ATOM 935 N N . LEU A 1 126 ? 3.321 8.485 -15.933 1.00 86.69 126 LEU A N 1
ATOM 936 C CA . LEU A 1 126 ? 2.794 9.829 -15.689 1.00 86.69 126 LEU A CA 1
ATOM 937 C C . LEU A 1 126 ? 1.276 9.821 -15.491 1.00 86.69 126 LEU A C 1
ATOM 939 O O . LEU A 1 126 ? 0.780 10.485 -14.582 1.00 86.69 126 LEU A O 1
ATOM 943 N N . SER A 1 127 ? 0.537 9.057 -16.298 1.00 88.00 127 SER A N 1
ATOM 944 C CA . SER A 1 127 ? -0.914 8.906 -16.151 1.00 88.00 127 SER A CA 1
ATOM 945 C C . SER A 1 127 ? -1.273 8.234 -14.823 1.00 88.00 127 SER A C 1
ATOM 947 O O . SER A 1 127 ? -2.085 8.766 -14.065 1.00 88.00 127 SER A O 1
ATOM 949 N N . CYS A 1 128 ? -0.601 7.133 -14.483 1.00 83.50 128 CYS A N 1
ATOM 950 C CA . CYS A 1 128 ? -0.742 6.445 -13.203 1.00 83.50 128 CYS A CA 1
ATOM 951 C C . CYS A 1 128 ? -0.399 7.364 -12.030 1.00 83.50 128 CYS A C 1
ATOM 953 O O . CYS A 1 128 ? -1.125 7.393 -11.037 1.00 83.50 128 CYS A O 1
ATOM 955 N N . HIS A 1 129 ? 0.679 8.142 -12.139 1.00 84.00 129 HIS A N 1
ATOM 956 C CA . HIS A 1 129 ? 1.061 9.115 -11.125 1.00 84.00 129 HIS A CA 1
ATOM 957 C C . HIS A 1 129 ? -0.017 10.191 -10.966 1.00 84.00 129 HIS A C 1
ATOM 959 O O . HIS A 1 129 ? -0.439 10.461 -9.846 1.00 84.00 129 HIS A O 1
ATOM 965 N N . ALA A 1 130 ? -0.514 10.767 -12.062 1.00 85.19 130 ALA A N 1
ATOM 966 C CA . ALA A 1 130 ? -1.565 11.779 -12.025 1.00 85.19 130 ALA A CA 1
ATOM 967 C C . ALA A 1 130 ? -2.857 11.250 -11.379 1.00 85.19 130 ALA A C 1
ATOM 969 O O . ALA A 1 130 ? -3.427 11.916 -10.514 1.00 85.19 130 ALA A O 1
ATOM 970 N N . GLU A 1 131 ? -3.290 10.041 -11.739 1.00 85.44 131 GLU A N 1
ATOM 971 C CA . GLU A 1 131 ? -4.455 9.392 -11.127 1.00 85.44 131 GLU A CA 1
ATOM 972 C C . GLU A 1 131 ? -4.223 9.072 -9.643 1.00 85.44 131 GLU A C 1
ATOM 974 O O . GLU A 1 131 ? -5.087 9.322 -8.801 1.00 85.44 131 GLU A O 1
ATOM 979 N N . SER A 1 132 ? -3.023 8.608 -9.292 1.00 82.75 132 SER A N 1
ATOM 980 C CA . SER A 1 132 ? -2.598 8.370 -7.910 1.00 82.75 132 SER A CA 1
ATOM 981 C C . SER A 1 132 ? -2.625 9.664 -7.079 1.00 82.75 132 SER A C 1
ATOM 983 O O . SER A 1 132 ? -3.133 9.667 -5.954 1.00 82.75 132 SER A O 1
ATOM 985 N N . SER A 1 133 ? -2.148 10.783 -7.633 1.00 84.94 133 SER A N 1
ATOM 986 C CA . SER A 1 133 ? -2.171 12.093 -6.973 1.00 84.94 133 SER A CA 1
ATOM 987 C C . SER A 1 133 ? -3.590 12.630 -6.792 1.00 84.94 133 SER A C 1
ATOM 989 O O . SER A 1 133 ? -3.892 13.198 -5.747 1.00 84.94 133 SER A O 1
ATOM 991 N N . ARG A 1 134 ? -4.482 12.423 -7.768 1.00 85.56 134 ARG A N 1
ATOM 992 C CA . ARG A 1 134 ? -5.898 12.829 -7.667 1.00 85.56 134 ARG A CA 1
ATOM 993 C C . ARG A 1 134 ? -6.644 12.100 -6.554 1.00 85.56 134 ARG A C 1
ATOM 995 O O . ARG A 1 134 ? -7.577 12.657 -5.988 1.00 85.56 134 ARG A O 1
ATOM 1002 N N . ARG A 1 135 ? -6.229 10.871 -6.242 1.00 83.88 135 ARG A N 1
ATOM 1003 C CA . ARG A 1 135 ? -6.777 10.044 -5.156 1.00 83.88 135 ARG A CA 1
ATOM 1004 C C . ARG A 1 135 ? -5.943 10.118 -3.873 1.00 83.88 135 ARG A C 1
ATOM 1006 O O . ARG A 1 135 ? -5.971 9.190 -3.064 1.00 83.88 135 ARG A O 1
ATOM 1013 N N . MET A 1 136 ? -5.149 11.174 -3.689 1.00 87.25 136 MET A N 1
ATOM 1014 C CA . MET A 1 136 ? -4.514 11.420 -2.396 1.00 87.25 136 MET A CA 1
ATOM 1015 C C . MET A 1 136 ? -5.588 11.780 -1.363 1.00 87.25 136 MET A C 1
ATOM 1017 O O . MET A 1 136 ? -6.369 12.699 -1.608 1.00 87.25 136 MET A O 1
ATOM 1021 N N . PRO A 1 137 ? -5.644 11.074 -0.224 1.00 90.75 137 PRO A N 1
ATOM 1022 C CA . PRO A 1 137 ? -6.601 11.390 0.821 1.00 90.75 137 PRO A CA 1
ATOM 1023 C C . PRO A 1 137 ? -6.243 12.731 1.471 1.00 90.75 137 PRO A C 1
ATOM 1025 O O . PRO A 1 137 ? -5.064 13.029 1.688 1.00 90.75 137 PRO A O 1
ATOM 1028 N N . SER A 1 138 ? -7.257 13.532 1.806 1.00 91.69 138 SER A N 1
ATOM 1029 C CA . SER A 1 138 ? -7.062 14.695 2.673 1.00 91.69 138 SER A CA 1
ATOM 1030 C C . SER A 1 138 ? -6.604 14.220 4.051 1.00 91.69 138 SER A C 1
ATOM 1032 O O . SER A 1 138 ? -7.102 13.216 4.567 1.00 91.69 138 SER A O 1
ATOM 1034 N N . SER A 1 139 ? -5.688 14.955 4.684 1.00 89.25 139 SER A N 1
ATOM 1035 C CA . SER A 1 139 ? -5.307 14.676 6.072 1.00 89.25 139 SER A CA 1
ATOM 1036 C C . SER A 1 139 ? -6.521 14.719 7.004 1.00 89.25 139 SER A C 1
ATOM 1038 O O . SER A 1 139 ? -6.605 13.915 7.929 1.00 89.25 139 SER A O 1
ATOM 1040 N N . GLU A 1 140 ? -7.487 15.598 6.735 1.00 92.19 140 GLU A N 1
ATOM 1041 C CA . GLU A 1 140 ? -8.725 15.721 7.507 1.00 92.19 140 GLU A CA 1
ATOM 1042 C C . GLU A 1 140 ? -9.592 14.461 7.405 1.00 92.19 140 GLU A C 1
ATOM 1044 O O . GLU A 1 140 ? -10.089 13.988 8.426 1.00 92.19 140 GLU A O 1
ATOM 1049 N N . ASP A 1 141 ? -9.704 13.860 6.215 1.00 90.75 141 ASP A N 1
ATOM 1050 C CA . ASP A 1 141 ? -10.500 12.643 5.998 1.00 90.75 141 ASP A CA 1
ATOM 1051 C C . ASP A 1 141 ? -9.921 11.455 6.770 1.00 90.75 141 ASP A C 1
ATOM 1053 O O . ASP A 1 141 ? -10.646 10.696 7.420 1.00 90.75 141 ASP A O 1
ATOM 1057 N N . VAL A 1 142 ? -8.592 11.314 6.745 1.00 91.12 142 VAL A N 1
ATOM 1058 C CA . VAL A 1 142 ? -7.895 10.261 7.492 1.00 91.12 142 VAL A CA 1
ATOM 1059 C C . VAL A 1 142 ? -8.083 10.464 8.994 1.00 91.12 142 VAL A C 1
ATOM 1061 O O . VAL A 1 142 ? -8.411 9.519 9.714 1.00 91.12 142 VAL A O 1
ATOM 1064 N N . LEU A 1 143 ? -7.904 11.696 9.478 1.00 91.38 143 LEU A N 1
ATOM 1065 C CA . LEU A 1 143 ? -8.050 12.024 10.896 1.00 91.38 143 LEU A CA 1
ATOM 1066 C C . LEU A 1 143 ? -9.494 11.872 11.383 1.00 91.38 143 LEU A C 1
ATOM 1068 O O . LEU A 1 143 ? -9.696 11.451 12.519 1.00 91.38 143 LEU A O 1
ATOM 1072 N N . ALA A 1 144 ? -10.490 12.143 10.541 1.00 89.69 144 ALA A N 1
ATOM 1073 C CA . ALA A 1 144 ? -11.895 11.915 10.870 1.00 89.69 144 ALA A CA 1
ATOM 1074 C C . ALA A 1 144 ? -12.223 10.422 11.048 1.00 89.69 144 ALA A C 1
ATOM 1076 O O . ALA A 1 144 ? -13.142 10.074 11.789 1.00 89.69 144 ALA A O 1
ATOM 1077 N N . LYS A 1 145 ? -11.479 9.536 10.375 1.00 89.62 145 LYS A N 1
ATOM 1078 C CA . LYS A 1 145 ? -11.710 8.084 10.385 1.00 89.62 145 LYS A CA 1
ATOM 1079 C C . LYS A 1 145 ? -10.919 7.351 11.456 1.00 89.62 145 LYS A C 1
ATOM 1081 O O . LYS A 1 145 ? -11.448 6.427 12.068 1.00 89.62 145 LYS A O 1
ATOM 1086 N N . LEU A 1 146 ? -9.667 7.751 11.653 1.00 89.31 146 LEU A N 1
ATOM 1087 C CA . LEU A 1 146 ? -8.724 7.083 12.544 1.00 89.31 146 LEU A CA 1
ATOM 1088 C C . LEU A 1 146 ? -8.509 7.842 13.859 1.00 89.31 146 LEU A C 1
ATOM 1090 O O . LEU A 1 146 ? -8.148 7.236 14.853 1.00 89.31 146 LEU A O 1
ATOM 1094 N N . GLY A 1 147 ? -8.732 9.156 13.887 1.00 91.06 147 GLY A N 1
ATOM 1095 C CA . GLY A 1 147 ? -8.311 10.010 14.995 1.00 91.06 147 GLY A CA 1
ATOM 1096 C C . GLY A 1 147 ? -6.816 10.343 14.932 1.00 91.06 147 GLY A C 1
ATOM 1097 O O . GLY A 1 147 ? -5.993 9.594 14.404 1.00 91.06 147 GLY A O 1
ATOM 1098 N N . SER A 1 148 ? -6.441 11.503 15.474 1.00 91.81 148 SER A N 1
ATOM 1099 C CA . SER A 1 148 ? -5.042 11.956 15.484 1.00 91.81 148 SER A CA 1
ATOM 1100 C C . SER A 1 148 ? -4.146 11.087 16.358 1.00 91.81 148 SER A C 1
ATOM 1102 O O . SER A 1 148 ? -3.037 10.748 15.948 1.00 91.81 148 SER A O 1
ATOM 1104 N N . HIS A 1 149 ? -4.642 10.701 17.534 1.00 93.06 149 HIS A N 1
ATOM 1105 C CA . HIS A 1 149 ? -3.889 9.907 18.495 1.00 93.06 149 HIS A CA 1
ATOM 1106 C C . HIS A 1 149 ? -3.583 8.504 17.963 1.00 93.06 149 HIS A C 1
ATOM 1108 O O . HIS A 1 149 ? -2.419 8.109 17.909 1.00 93.06 149 HIS A O 1
ATOM 1114 N N . ASP A 1 150 ? -4.601 7.781 17.489 1.00 91.25 150 ASP A N 1
ATOM 1115 C CA . ASP A 1 150 ? -4.410 6.414 17.000 1.00 91.25 150 ASP A CA 1
ATOM 1116 C C . ASP A 1 150 ? -3.524 6.399 15.750 1.00 91.25 150 ASP A C 1
ATOM 1118 O O . ASP A 1 150 ? -2.659 5.529 15.615 1.00 91.25 150 ASP A O 1
ATOM 1122 N N . ARG A 1 151 ? -3.645 7.412 14.875 1.00 94.00 151 ARG A N 1
ATOM 1123 C CA . ARG A 1 151 ? -2.738 7.573 13.731 1.00 94.00 151 ARG A CA 1
ATOM 1124 C C . ARG A 1 151 ? -1.291 7.757 14.173 1.00 94.00 151 ARG A C 1
ATOM 1126 O O . ARG A 1 151 ? -0.410 7.083 13.644 1.00 94.00 151 ARG A O 1
ATOM 1133 N N . GLU A 1 152 ? -1.026 8.633 15.138 1.00 94.81 152 GLU A N 1
ATOM 1134 C CA . GLU A 1 152 ? 0.326 8.837 15.674 1.00 94.81 152 GLU A CA 1
ATOM 1135 C C . GLU A 1 152 ? 0.895 7.547 16.285 1.00 94.81 152 GLU A C 1
ATOM 1137 O O . GLU A 1 152 ? 2.056 7.199 16.036 1.00 94.81 152 GLU A O 1
ATOM 1142 N N . MET A 1 153 ? 0.073 6.794 17.021 1.00 93.81 153 MET A N 1
ATOM 1143 C CA . MET A 1 153 ? 0.466 5.501 17.583 1.00 93.81 153 MET A CA 1
ATOM 1144 C C . MET A 1 153 ? 0.821 4.484 16.495 1.00 93.81 153 MET A C 1
ATOM 1146 O O . MET A 1 153 ? 1.844 3.804 16.606 1.00 93.81 153 MET A O 1
ATOM 1150 N N . ILE A 1 154 ? 0.013 4.391 15.436 1.00 94.38 154 ILE A N 1
ATOM 1151 C CA . ILE A 1 154 ? 0.251 3.473 14.313 1.00 94.38 154 ILE A CA 1
ATOM 1152 C C . ILE A 1 154 ? 1.524 3.848 13.562 1.00 94.38 154 ILE A C 1
ATOM 1154 O O . ILE A 1 154 ? 2.342 2.973 13.284 1.00 94.38 154 ILE A O 1
ATOM 1158 N N . LEU A 1 155 ? 1.738 5.135 13.279 1.00 95.94 155 LEU A N 1
ATOM 1159 C CA . LEU A 1 155 ? 2.959 5.599 12.619 1.00 95.94 155 LEU A CA 1
ATOM 1160 C C . LEU A 1 155 ? 4.199 5.318 13.467 1.00 95.94 155 LEU A C 1
ATOM 1162 O O . LEU A 1 155 ? 5.202 4.829 12.951 1.00 95.94 155 LEU A O 1
ATOM 1166 N N . THR A 1 156 ? 4.119 5.560 14.775 1.00 95.94 156 THR A N 1
ATOM 1167 C CA . THR A 1 156 ? 5.209 5.251 15.707 1.00 95.94 156 THR A CA 1
ATOM 1168 C C . THR A 1 156 ? 5.522 3.757 15.709 1.00 95.94 156 THR A C 1
ATOM 1170 O O . THR A 1 156 ? 6.689 3.366 15.635 1.00 95.94 156 THR A O 1
ATOM 1173 N N . TRP A 1 157 ? 4.489 2.912 1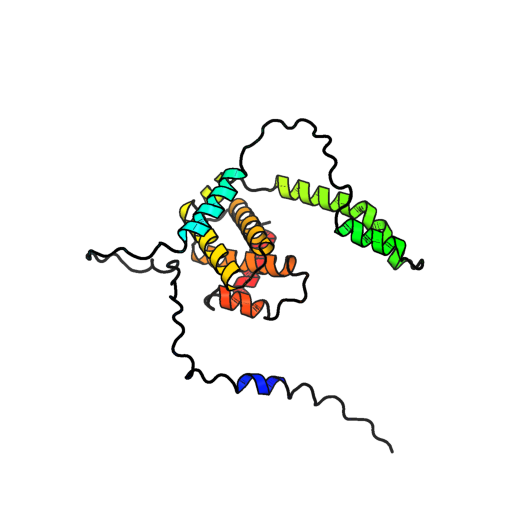5.751 1.00 94.94 157 TRP A N 1
ATOM 1174 C CA . TRP A 1 157 ? 4.653 1.464 15.667 1.00 94.94 157 TRP A CA 1
ATOM 1175 C C . TRP A 1 157 ? 5.269 1.037 14.327 1.00 94.94 157 TRP A C 1
ATOM 1177 O O . TRP A 1 157 ? 6.205 0.242 14.328 1.00 94.94 157 TRP A O 1
ATOM 1187 N N . LEU A 1 158 ? 4.812 1.597 13.202 1.00 96.31 158 LEU A N 1
ATOM 1188 C CA . LEU A 1 158 ? 5.329 1.289 11.865 1.00 96.31 158 LEU A CA 1
ATOM 1189 C C . LEU A 1 158 ? 6.810 1.635 11.722 1.00 96.31 158 LEU A C 1
ATOM 1191 O O . LEU A 1 158 ? 7.568 0.826 11.189 1.00 96.31 158 LEU A O 1
ATOM 1195 N N . ILE A 1 159 ? 7.230 2.798 12.227 1.00 95.88 159 ILE A N 1
ATOM 1196 C CA . ILE A 1 159 ? 8.641 3.210 12.229 1.00 95.88 159 ILE A CA 1
ATOM 1197 C C . ILE A 1 159 ? 9.479 2.179 12.995 1.00 95.88 159 ILE A C 1
ATOM 1199 O O . ILE A 1 159 ? 10.486 1.695 12.485 1.00 95.88 159 ILE A O 1
ATOM 1203 N N . GLN A 1 160 ? 9.038 1.788 14.194 1.00 95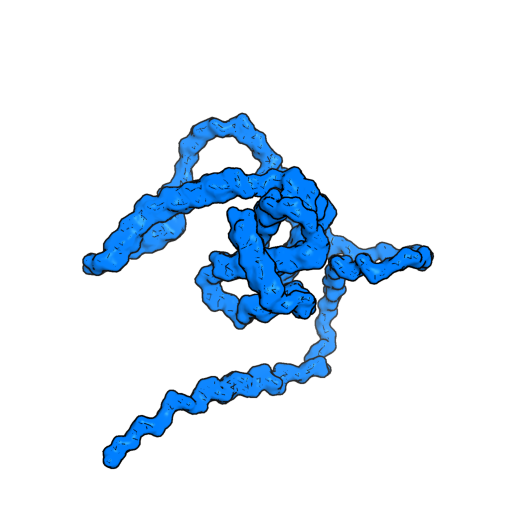.19 160 GLN A N 1
ATOM 1204 C CA . GLN A 1 160 ? 9.740 0.795 15.015 1.00 95.19 160 GLN A CA 1
ATOM 1205 C C . GLN A 1 160 ? 9.752 -0.602 14.379 1.00 95.19 160 GLN A C 1
ATOM 1207 O O . GLN A 1 160 ? 10.727 -1.340 14.522 1.00 95.19 160 GLN A O 1
ATOM 1212 N N . ALA A 1 161 ? 8.664 -0.990 13.714 1.00 93.88 161 ALA A N 1
ATOM 1213 C CA . ALA A 1 161 ? 8.555 -2.267 13.025 1.00 93.88 161 ALA A CA 1
ATOM 1214 C C . ALA A 1 161 ? 9.499 -2.325 11.818 1.00 93.88 161 ALA A C 1
ATOM 1216 O O . ALA A 1 161 ? 10.247 -3.291 11.687 1.00 93.88 161 ALA A O 1
ATOM 1217 N N . CYS A 1 162 ? 9.517 -1.279 10.987 1.00 94.31 162 CYS A N 1
ATOM 1218 C CA . CYS A 1 162 ? 10.400 -1.200 9.825 1.00 94.31 162 CYS A CA 1
ATOM 1219 C C . CYS A 1 162 ? 11.876 -1.174 10.236 1.00 94.31 162 CYS A C 1
ATOM 1221 O O . CYS A 1 162 ? 12.669 -1.894 9.640 1.00 94.31 162 CYS A O 1
ATOM 1223 N N . ASP A 1 163 ? 12.232 -0.430 11.289 1.00 94.06 163 ASP A N 1
ATOM 1224 C CA . ASP A 1 163 ? 13.597 -0.403 11.833 1.00 94.06 163 ASP A CA 1
AT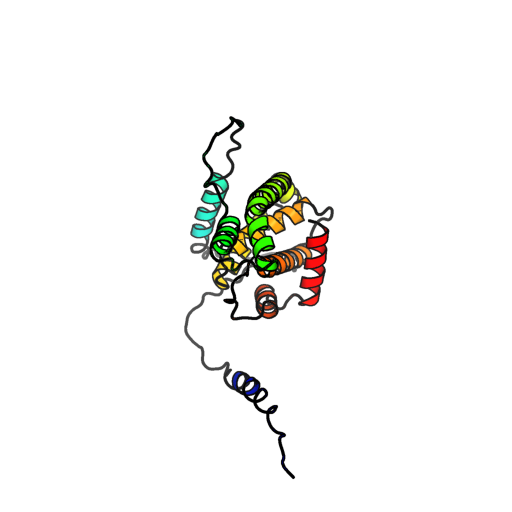OM 1225 C C . ASP A 1 163 ? 14.038 -1.788 12.338 1.00 94.06 163 ASP A C 1
ATOM 1227 O O . ASP A 1 163 ? 15.079 -2.311 11.934 1.00 94.06 163 ASP A O 1
ATOM 1231 N N . ARG A 1 164 ? 13.198 -2.451 13.147 1.00 92.12 164 ARG A N 1
ATOM 1232 C CA . ARG A 1 164 ? 13.503 -3.785 13.693 1.00 92.12 164 ARG A CA 1
ATOM 1233 C C . ARG A 1 164 ? 13.629 -4.854 12.607 1.00 92.12 164 ARG A C 1
ATOM 1235 O O . ARG A 1 164 ? 14.491 -5.721 12.719 1.00 92.12 164 ARG A O 1
ATOM 1242 N N . MET A 1 165 ? 12.780 -4.795 11.583 1.00 91.25 165 MET A N 1
ATOM 1243 C CA . MET A 1 165 ? 12.792 -5.741 10.462 1.00 91.25 165 MET A CA 1
ATOM 1244 C C . MET A 1 165 ? 13.779 -5.352 9.356 1.00 91.25 165 MET A C 1
ATOM 1246 O O . MET A 1 165 ? 13.936 -6.104 8.397 1.00 91.25 165 MET A O 1
ATOM 1250 N N . ARG A 1 166 ? 14.448 -4.196 9.484 1.00 91.38 166 ARG A N 1
ATOM 1251 C CA . ARG A 1 166 ? 15.336 -3.615 8.466 1.00 91.38 166 ARG A CA 1
ATOM 1252 C C . ARG A 1 166 ? 14.668 -3.468 7.098 1.00 91.38 166 ARG A C 1
ATOM 1254 O O . ARG A 1 166 ? 15.285 -3.701 6.061 1.00 91.38 166 ARG A O 1
ATOM 1261 N N . PHE A 1 167 ? 13.399 -3.077 7.094 1.00 90.81 167 PHE A N 1
ATOM 1262 C CA . PHE A 1 167 ? 12.692 -2.771 5.859 1.00 90.81 167 PHE A CA 1
ATOM 1263 C C . PHE A 1 167 ? 13.193 -1.466 5.250 1.00 90.81 167 PHE A C 1
ATOM 1265 O O . PHE A 1 167 ? 13.479 -0.501 5.957 1.00 90.81 167 PHE A O 1
ATOM 1272 N N . HIS A 1 168 ? 13.256 -1.433 3.919 1.00 91.12 168 HIS A N 1
ATOM 1273 C CA . HIS A 1 168 ? 13.582 -0.218 3.186 1.00 91.12 168 HIS A CA 1
ATOM 1274 C C . HIS A 1 168 ? 12.516 0.861 3.431 1.00 91.12 168 HIS A C 1
ATOM 1276 O O . HIS A 1 168 ? 11.327 0.557 3.565 1.00 91.12 168 HIS A O 1
ATOM 1282 N N . GLU A 1 169 ? 12.917 2.134 3.434 1.00 91.00 169 GLU A N 1
ATOM 1283 C CA . GLU A 1 169 ? 12.016 3.264 3.701 1.00 91.00 169 GLU A CA 1
ATOM 1284 C C . GLU A 1 169 ? 10.812 3.302 2.743 1.00 91.00 169 GLU A C 1
ATOM 1286 O O . GLU A 1 169 ? 9.717 3.715 3.122 1.00 91.00 169 GLU A O 1
ATOM 1291 N N . SER A 1 170 ? 10.976 2.795 1.517 1.00 91.56 170 SER A N 1
ATOM 1292 C CA . SER A 1 170 ? 9.882 2.665 0.545 1.00 91.56 170 SER A CA 1
ATOM 1293 C C . SER A 1 170 ? 8.726 1.799 1.053 1.00 91.56 170 SER A C 1
ATOM 1295 O O . SER A 1 170 ? 7.575 2.115 0.751 1.00 91.56 170 SER A O 1
ATOM 1297 N N . ILE A 1 171 ? 8.997 0.754 1.846 1.00 92.94 171 ILE A N 1
ATOM 1298 C CA . ILE A 1 171 ? 7.958 -0.087 2.460 1.00 92.94 171 ILE A CA 1
ATOM 1299 C C . ILE A 1 171 ? 7.179 0.737 3.482 1.00 92.94 171 ILE A C 1
ATOM 1301 O O . ILE A 1 171 ? 5.948 0.719 3.470 1.00 92.94 171 ILE A O 1
ATOM 1305 N N . PHE A 1 172 ? 7.871 1.509 4.324 1.00 94.69 172 PHE A N 1
ATOM 1306 C CA . PHE A 1 172 ? 7.228 2.392 5.295 1.00 94.69 172 PHE A CA 1
ATOM 1307 C C . PHE A 1 172 ? 6.322 3.419 4.602 1.00 94.69 172 PHE A C 1
ATOM 1309 O O . PHE A 1 172 ? 5.125 3.471 4.887 1.00 94.69 172 PHE A O 1
ATOM 1316 N N . PHE A 1 173 ? 6.856 4.187 3.646 1.00 94.00 173 PHE A N 1
ATOM 1317 C CA . PHE A 1 173 ? 6.089 5.234 2.964 1.00 94.00 173 PHE A CA 1
ATOM 1318 C C . PHE A 1 173 ? 4.905 4.670 2.171 1.00 94.00 173 PHE A C 1
ATOM 1320 O O . PHE A 1 173 ? 3.806 5.221 2.239 1.00 94.00 173 PHE A O 1
ATOM 1327 N N . SER A 1 174 ? 5.095 3.545 1.478 1.00 94.62 174 SER A N 1
ATOM 1328 C CA . SER A 1 174 ? 4.016 2.893 0.725 1.00 94.62 174 SER A CA 1
ATOM 1329 C C . SER A 1 174 ? 2.934 2.335 1.650 1.00 94.62 174 SER A C 1
ATOM 1331 O O . SER A 1 174 ? 1.749 2.440 1.337 1.00 94.62 174 SER A O 1
ATOM 1333 N N . THR A 1 175 ? 3.322 1.802 2.815 1.00 96.62 175 THR A N 1
ATOM 1334 C CA . THR A 1 175 ? 2.382 1.312 3.838 1.00 96.62 175 THR A CA 1
ATOM 1335 C C . THR A 1 175 ? 1.542 2.452 4.395 1.00 96.62 175 THR A C 1
ATOM 1337 O O . THR A 1 175 ? 0.321 2.334 4.441 1.00 96.62 175 THR A O 1
ATOM 1340 N N . VAL A 1 176 ? 2.164 3.574 4.770 1.00 96.06 176 VAL A N 1
ATOM 1341 C CA . VAL A 1 176 ? 1.441 4.751 5.279 1.00 96.06 176 VAL A CA 1
ATOM 1342 C C . VAL A 1 176 ? 0.474 5.292 4.229 1.00 96.06 176 VAL A C 1
ATOM 1344 O O . VAL A 1 176 ? -0.697 5.504 4.531 1.00 96.06 176 VAL A O 1
ATOM 1347 N N . LEU A 1 177 ? 0.930 5.449 2.984 1.00 94.25 177 LEU A N 1
ATOM 1348 C CA . LEU A 1 177 ? 0.091 5.960 1.901 1.00 94.25 177 LEU A CA 1
ATOM 1349 C C . LEU A 1 177 ? -1.113 5.050 1.621 1.00 94.25 177 LEU A C 1
ATOM 1351 O O . LEU A 1 177 ? -2.234 5.531 1.449 1.00 94.25 177 LEU A O 1
ATOM 1355 N N . MET A 1 178 ? -0.895 3.736 1.564 1.00 95.94 178 MET A N 1
ATOM 1356 C CA . MET A 1 178 ? -1.962 2.771 1.300 1.00 95.94 178 MET A CA 1
ATOM 1357 C C . MET A 1 178 ? -2.944 2.673 2.476 1.00 95.94 178 MET A C 1
ATOM 1359 O O . MET A 1 178 ? -4.152 2.586 2.248 1.00 95.94 178 MET A O 1
ATOM 1363 N N . LEU A 1 179 ? -2.452 2.761 3.715 1.00 96.38 179 LEU A N 1
ATOM 1364 C CA . LEU A 1 179 ? -3.289 2.827 4.912 1.00 96.38 179 LEU A CA 1
ATOM 1365 C C . LEU A 1 179 ? -4.172 4.078 4.909 1.00 96.38 179 LEU A C 1
ATOM 1367 O O . LEU A 1 179 ? -5.384 3.967 5.078 1.00 96.38 179 LEU A O 1
ATOM 1371 N N . ASP A 1 180 ? -3.582 5.253 4.684 1.00 95.31 180 ASP A N 1
ATOM 1372 C CA . ASP A 1 180 ? -4.306 6.526 4.670 1.00 95.31 180 ASP A CA 1
ATOM 1373 C C . ASP A 1 180 ? -5.402 6.517 3.585 1.00 95.31 180 ASP A C 1
A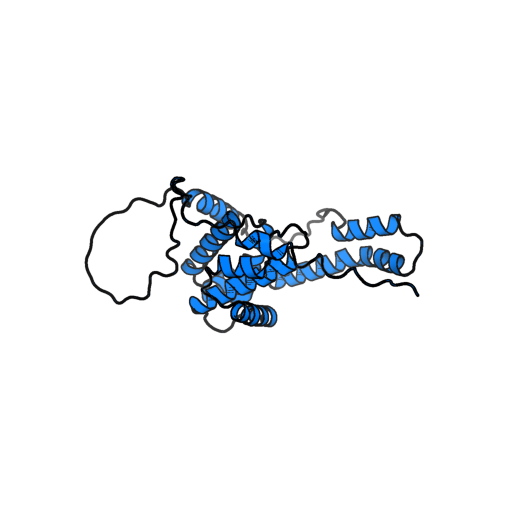TOM 1375 O O . ASP A 1 180 ? -6.541 6.915 3.844 1.00 95.31 180 ASP A O 1
ATOM 1379 N N . ARG A 1 181 ? -5.103 5.983 2.391 1.00 95.12 181 ARG A N 1
ATOM 1380 C CA . ARG A 1 181 ? -6.095 5.818 1.313 1.00 95.12 181 ARG A CA 1
ATOM 1381 C C . ARG A 1 181 ? -7.237 4.895 1.708 1.00 95.12 181 ARG A C 1
ATOM 1383 O O . ARG A 1 181 ? -8.396 5.226 1.469 1.00 95.12 181 ARG A O 1
ATOM 1390 N N . TYR A 1 182 ? -6.921 3.755 2.318 1.00 95.56 182 TYR A N 1
ATOM 1391 C CA . TYR A 1 182 ? -7.941 2.810 2.755 1.00 95.56 182 TYR A CA 1
ATOM 1392 C C . TYR A 1 182 ? -8.842 3.430 3.830 1.00 95.56 182 TYR A C 1
ATOM 1394 O O . TYR A 1 182 ? -10.065 3.335 3.733 1.00 95.56 182 TYR A O 1
ATOM 1402 N N . CYS A 1 183 ? -8.258 4.128 4.807 1.00 94.00 183 CYS A N 1
ATOM 1403 C CA . CYS A 1 183 ? -8.999 4.832 5.853 1.00 94.00 183 CYS A CA 1
ATOM 1404 C C . CYS A 1 183 ? -9.940 5.902 5.282 1.00 94.00 183 CYS A C 1
ATOM 1406 O O . CYS A 1 183 ? -11.075 6.009 5.739 1.00 94.00 183 CYS A O 1
ATOM 1408 N N . ALA A 1 184 ? -9.507 6.660 4.272 1.00 92.81 184 ALA A N 1
ATOM 1409 C CA . ALA A 1 184 ? -10.356 7.658 3.622 1.00 92.81 184 ALA A CA 1
ATOM 1410 C C . ALA A 1 184 ? -11.483 7.028 2.779 1.00 92.81 184 ALA A C 1
ATOM 1412 O O . ALA A 1 184 ? -12.596 7.550 2.740 1.00 92.81 184 ALA A O 1
ATOM 1413 N N . ALA A 1 185 ? -11.218 5.895 2.122 1.00 93.56 185 ALA A N 1
ATOM 1414 C CA . ALA A 1 185 ? -12.183 5.223 1.252 1.00 93.56 185 ALA A CA 1
ATOM 1415 C C . ALA A 1 185 ? -13.225 4.388 2.020 1.00 93.56 185 ALA A C 1
ATOM 1417 O O . ALA A 1 185 ? -14.376 4.256 1.584 1.00 93.56 185 ALA A O 1
ATOM 1418 N N . VAL A 1 186 ? -12.853 3.812 3.168 1.00 94.50 186 VAL A N 1
ATOM 1419 C CA . VAL A 1 186 ? -13.736 2.919 3.921 1.00 94.50 186 VAL A CA 1
ATOM 1420 C C . VAL A 1 186 ? -14.890 3.687 4.574 1.00 94.50 186 VAL A C 1
ATOM 1422 O O . VAL A 1 186 ? -14.738 4.711 5.248 1.00 94.50 186 VAL A O 1
ATOM 1425 N N . ARG A 1 187 ? -16.108 3.177 4.386 1.00 89.62 187 ARG A N 1
ATOM 1426 C CA . ARG A 1 187 ? -17.316 3.790 4.958 1.00 89.62 187 ARG A CA 1
ATOM 1427 C C . ARG A 1 187 ? -17.473 3.482 6.445 1.00 89.62 187 ARG A C 1
ATOM 1429 O O . ARG A 1 187 ? -17.912 4.346 7.198 1.00 89.62 187 ARG A O 1
ATOM 1436 N N . GLU A 1 188 ? -17.088 2.278 6.847 1.00 88.25 188 GLU A N 1
ATOM 1437 C CA . GLU A 1 188 ? -17.213 1.761 8.209 1.00 88.25 188 GLU A CA 1
ATOM 1438 C C . GLU A 1 188 ? -16.156 2.351 9.150 1.00 88.25 188 GLU A C 1
ATOM 1440 O O . GLU A 1 188 ? -15.029 2.631 8.743 1.00 88.25 188 GLU A O 1
ATOM 1445 N N . THR A 1 189 ? -16.516 2.520 10.423 1.00 84.19 189 THR A N 1
ATOM 1446 C CA . THR A 1 189 ? -15.548 2.830 11.477 1.00 84.19 189 THR A CA 1
ATOM 1447 C C . THR A 1 189 ? -14.759 1.572 11.821 1.00 84.19 189 THR A C 1
ATOM 1449 O O . THR A 1 189 ? -15.319 0.492 12.019 1.00 84.19 189 THR A O 1
ATOM 1452 N N . LEU A 1 190 ? -13.436 1.695 11.866 1.00 84.06 190 LEU A N 1
ATOM 1453 C CA . LEU A 1 190 ? -12.554 0.570 12.148 1.00 84.06 190 LEU A CA 1
ATOM 1454 C C . LEU A 1 190 ? -12.321 0.485 13.654 1.00 84.06 190 LEU A C 1
ATOM 1456 O O . LEU A 1 190 ? -11.856 1.434 14.276 1.00 84.06 190 LEU A O 1
ATOM 1460 N N . SER A 1 191 ? -12.631 -0.665 14.247 1.00 87.94 191 SER A N 1
ATOM 1461 C CA . SER A 1 191 ? -12.174 -0.965 15.604 1.00 87.94 191 SER A CA 1
ATOM 1462 C C . SER A 1 191 ? -10.655 -1.157 15.618 1.00 87.94 191 SER A C 1
ATOM 1464 O O . SER A 1 191 ? -10.057 -1.482 14.591 1.00 87.94 191 SER A O 1
ATOM 1466 N N . MET A 1 192 ? -10.025 -1.042 16.788 1.00 81.62 192 MET A N 1
ATOM 1467 C CA . MET A 1 192 ? -8.578 -1.264 16.920 1.00 81.62 192 MET A CA 1
ATOM 1468 C C . MET A 1 192 ? -8.143 -2.676 16.488 1.00 81.62 192 MET A C 1
ATOM 1470 O O . MET A 1 192 ? -7.113 -2.832 15.840 1.00 81.62 192 MET A O 1
ATOM 1474 N N . ASP A 1 193 ? -8.959 -3.704 16.751 1.00 86.38 193 ASP A N 1
ATOM 1475 C CA . ASP A 1 193 ? -8.711 -5.066 16.242 1.00 86.38 193 ASP A CA 1
ATOM 1476 C C . ASP A 1 193 ? -8.762 -5.117 14.705 1.00 86.38 193 ASP A C 1
ATOM 1478 O O . ASP A 1 193 ? -7.905 -5.715 14.050 1.00 86.38 193 ASP A O 1
ATOM 1482 N N . GLY A 1 194 ? -9.744 -4.427 14.115 1.00 91.56 194 GLY A N 1
ATOM 1483 C CA . GLY A 1 194 ? -9.851 -4.275 12.667 1.00 91.56 194 GLY A CA 1
ATOM 1484 C C . GLY A 1 194 ? -8.647 -3.544 12.078 1.00 91.56 194 GLY A C 1
ATOM 1485 O O . GLY A 1 194 ? -8.121 -3.963 11.051 1.00 91.56 194 GLY A O 1
ATOM 1486 N N . MET A 1 195 ? -8.163 -2.505 12.759 1.00 93.38 195 MET A N 1
ATOM 1487 C CA . MET A 1 195 ? -7.013 -1.713 12.334 1.00 93.38 195 MET A CA 1
ATOM 1488 C C . MET A 1 195 ? -5.726 -2.536 12.293 1.00 93.38 195 MET A C 1
ATOM 1490 O O . MET A 1 195 ? -4.966 -2.423 11.337 1.00 93.38 195 MET A O 1
ATOM 1494 N N . GLN A 1 196 ? -5.501 -3.422 13.268 1.00 93.75 196 GLN A N 1
ATOM 1495 C CA . GLN A 1 196 ? -4.340 -4.315 13.241 1.00 93.75 196 GLN A CA 1
ATOM 1496 C C . GLN A 1 196 ? -4.371 -5.241 12.014 1.00 93.75 196 GLN A C 1
ATOM 1498 O O . GLN A 1 196 ? -3.353 -5.410 11.340 1.00 93.75 196 GLN A O 1
ATOM 1503 N N . LYS A 1 197 ? -5.541 -5.806 11.686 1.00 95.88 197 LYS A N 1
ATOM 1504 C CA . LYS A 1 197 ? -5.724 -6.638 10.483 1.00 95.88 197 LYS A CA 1
ATOM 1505 C C . LYS A 1 197 ? -5.488 -5.839 9.206 1.00 95.88 197 LYS A C 1
ATOM 1507 O O . LYS A 1 197 ? -4.791 -6.323 8.320 1.00 95.88 197 LYS A O 1
ATOM 1512 N N . VAL A 1 198 ? -6.039 -4.627 9.127 1.00 97.19 198 VAL A N 1
ATOM 1513 C CA . VAL A 1 198 ? -5.845 -3.705 7.996 1.00 97.19 198 VAL A CA 1
ATOM 1514 C C . VAL A 1 198 ? -4.367 -3.373 7.830 1.00 97.19 198 VAL A C 1
ATOM 1516 O O . VAL A 1 198 ? -3.846 -3.452 6.725 1.00 97.19 198 VAL A O 1
ATOM 1519 N N . LEU A 1 199 ? -3.664 -3.074 8.919 1.00 96.69 199 LEU A N 1
ATOM 1520 C CA . LEU A 1 199 ? -2.247 -2.743 8.883 1.00 96.69 199 LEU A CA 1
ATOM 1521 C C . LEU A 1 199 ? -1.396 -3.914 8.382 1.00 96.69 199 LEU A C 1
ATOM 1523 O O . LEU A 1 199 ? -0.540 -3.722 7.521 1.00 96.69 199 LEU A O 1
ATOM 1527 N N . MET A 1 200 ? -1.662 -5.133 8.866 1.00 97.56 200 MET A N 1
ATOM 1528 C CA . MET A 1 200 ? -0.957 -6.331 8.390 1.00 97.56 200 MET A CA 1
ATOM 1529 C C . MET A 1 200 ? -1.272 -6.626 6.923 1.00 97.56 200 MET A C 1
ATOM 1531 O O . MET A 1 200 ? -0.380 -7.006 6.170 1.00 97.56 200 MET A O 1
ATOM 1535 N N . ALA A 1 201 ? -2.521 -6.423 6.506 1.00 98.06 201 ALA A N 1
ATOM 1536 C CA . ALA A 1 201 ? -2.957 -6.562 5.122 1.00 98.06 201 ALA A CA 1
ATOM 1537 C C . ALA A 1 201 ? -2.264 -5.562 4.187 1.00 98.06 201 ALA A C 1
ATOM 1539 O O . ALA A 1 201 ? -1.731 -5.955 3.156 1.00 98.06 201 ALA A O 1
ATOM 1540 N N . VAL A 1 202 ? -2.207 -4.285 4.570 1.00 97.88 202 VAL A N 1
ATOM 1541 C CA . VAL A 1 202 ? -1.516 -3.239 3.806 1.00 97.88 202 VAL A CA 1
ATOM 1542 C C . VAL A 1 202 ? -0.023 -3.544 3.696 1.00 97.88 202 VAL A C 1
ATOM 1544 O O . VAL A 1 202 ? 0.538 -3.491 2.604 1.00 97.88 202 VAL A O 1
ATOM 1547 N N . MET A 1 203 ? 0.621 -3.917 4.804 1.00 96.25 203 MET A N 1
ATOM 1548 C CA . MET A 1 203 ? 2.025 -4.326 4.792 1.00 96.25 203 MET A CA 1
ATOM 1549 C C . MET A 1 203 ? 2.263 -5.558 3.910 1.00 96.25 203 MET A C 1
ATOM 1551 O O . MET A 1 203 ? 3.260 -5.605 3.195 1.00 96.25 203 MET A O 1
ATOM 1555 N N . CYS A 1 204 ? 1.352 -6.536 3.933 1.00 96.56 204 CYS A N 1
ATOM 1556 C CA . CYS A 1 204 ? 1.391 -7.711 3.063 1.00 96.56 204 CYS A CA 1
ATOM 1557 C C . CYS A 1 204 ? 1.388 -7.303 1.585 1.00 96.56 204 CYS A C 1
ATOM 1559 O O . CYS A 1 204 ? 2.292 -7.709 0.850 1.00 96.56 204 CYS A O 1
ATOM 1561 N N . THR A 1 205 ? 0.452 -6.439 1.178 1.00 96.88 205 THR A N 1
ATOM 1562 C CA . THR A 1 205 ? 0.398 -5.897 -0.187 1.00 96.88 205 THR A CA 1
ATOM 1563 C C . THR A 1 205 ? 1.697 -5.191 -0.544 1.00 96.88 205 THR A C 1
ATOM 1565 O O . THR A 1 205 ? 2.316 -5.508 -1.555 1.00 96.88 205 THR A O 1
ATOM 1568 N N . VAL A 1 206 ? 2.131 -4.249 0.298 1.00 95.62 206 VAL A N 1
ATOM 1569 C CA . VAL A 1 206 ? 3.303 -3.413 0.027 1.00 95.62 206 VAL A CA 1
ATOM 1570 C C . VAL A 1 206 ? 4.559 -4.255 -0.099 1.00 95.62 206 VAL A C 1
ATOM 1572 O O . VAL A 1 206 ? 5.321 -4.046 -1.036 1.00 95.62 206 VAL A O 1
ATOM 1575 N N . MET A 1 207 ? 4.771 -5.225 0.790 1.00 93.25 207 MET A N 1
ATOM 1576 C CA . MET A 1 207 ? 5.909 -6.129 0.673 1.00 93.25 207 MET A CA 1
ATOM 1577 C C . MET A 1 207 ? 5.846 -6.886 -0.654 1.00 93.25 207 MET A C 1
ATOM 1579 O O . MET A 1 207 ? 6.795 -6.785 -1.416 1.00 93.25 207 MET A O 1
ATOM 1583 N N . LYS A 1 208 ? 4.711 -7.501 -1.019 1.00 92.81 208 LYS A N 1
ATOM 1584 C CA . LYS A 1 208 ? 4.571 -8.198 -2.315 1.00 92.81 208 LYS A CA 1
ATOM 1585 C C . LYS A 1 208 ? 4.849 -7.304 -3.527 1.00 92.81 208 LYS A C 1
ATOM 1587 O O . LYS A 1 208 ? 5.390 -7.786 -4.515 1.00 92.81 208 LYS A O 1
ATOM 1592 N N . THR A 1 209 ? 4.451 -6.032 -3.481 1.00 90.12 209 THR A N 1
ATOM 1593 C CA . THR A 1 209 ? 4.570 -5.121 -4.633 1.00 90.12 209 THR A CA 1
ATOM 1594 C C . THR A 1 209 ? 5.893 -4.364 -4.688 1.00 90.12 209 THR A C 1
ATOM 1596 O O . THR A 1 209 ? 6.330 -3.981 -5.769 1.00 90.12 209 THR A O 1
ATOM 1599 N N . CYS A 1 210 ? 6.517 -4.101 -3.540 1.00 83.62 210 CYS A N 1
ATOM 1600 C CA . CYS A 1 210 ? 7.743 -3.309 -3.453 1.00 83.62 210 CYS A CA 1
ATOM 1601 C C . CYS A 1 210 ? 9.004 -4.176 -3.419 1.00 83.62 210 CYS A C 1
ATOM 1603 O O . CYS A 1 210 ? 10.075 -3.675 -3.763 1.00 83.62 210 CYS A O 1
ATOM 1605 N N . THR A 1 211 ? 8.914 -5.454 -3.038 1.00 67.31 211 THR A N 1
ATOM 1606 C CA . THR A 1 211 ? 10.063 -6.365 -3.089 1.00 67.31 211 THR A CA 1
ATOM 1607 C C . THR A 1 211 ? 10.205 -6.942 -4.491 1.00 67.31 211 THR A C 1
ATOM 1609 O O . THR A 1 211 ? 9.755 -8.045 -4.785 1.00 67.31 211 THR A O 1
ATOM 1612 N N . VAL A 1 212 ? 10.834 -6.172 -5.376 1.00 57.75 212 VAL A N 1
ATOM 1613 C CA . VAL A 1 212 ? 11.354 -6.693 -6.653 1.00 57.75 212 VAL A CA 1
ATOM 1614 C C . VAL A 1 212 ? 12.714 -7.379 -6.439 1.00 57.75 212 VAL A C 1
ATOM 1616 O O . VAL A 1 212 ? 13.212 -8.075 -7.317 1.00 57.75 212 VAL A O 1
ATOM 1619 N N . THR A 1 213 ? 13.324 -7.208 -5.263 1.00 55.31 213 THR A N 1
ATOM 1620 C CA . THR A 1 213 ? 14.638 -7.754 -4.935 1.00 55.31 213 THR A CA 1
ATOM 1621 C C . THR A 1 213 ? 14.538 -9.113 -4.245 1.00 55.31 213 THR A C 1
ATOM 1623 O O . THR A 1 213 ? 13.839 -9.276 -3.247 1.00 55.31 213 THR A O 1
ATOM 1626 N N . ASP A 1 214 ? 15.320 -10.065 -4.751 1.00 56.47 214 ASP A N 1
ATOM 1627 C CA . ASP A 1 214 ? 15.529 -11.441 -4.262 1.00 56.47 214 ASP A CA 1
ATOM 1628 C C . ASP A 1 214 ? 16.215 -11.503 -2.870 1.00 56.47 214 ASP A C 1
ATOM 1630 O O . ASP A 1 214 ? 16.787 -12.510 -2.469 1.00 56.47 214 ASP A O 1
ATOM 1634 N N . GLU A 1 215 ? 16.207 -10.397 -2.117 1.00 63.38 215 GLU A N 1
ATOM 1635 C CA . GLU A 1 215 ? 16.931 -10.236 -0.848 1.00 63.38 215 GLU A CA 1
ATOM 1636 C C . GLU A 1 215 ? 16.096 -10.604 0.388 1.00 63.38 215 GLU A C 1
ATOM 1638 O O . GLU A 1 215 ? 16.587 -10.532 1.518 1.00 63.38 215 GLU A O 1
ATOM 1643 N N . MET A 1 216 ? 14.833 -11.012 0.220 1.00 67.81 216 MET A N 1
ATOM 1644 C CA . MET A 1 216 ? 14.048 -11.516 1.347 1.00 67.81 216 MET A CA 1
ATOM 1645 C C . MET A 1 216 ? 14.532 -12.909 1.753 1.00 67.81 216 MET A C 1
ATOM 1647 O O . MET A 1 216 ? 14.112 -13.926 1.212 1.00 67.81 216 MET A O 1
ATOM 1651 N N . THR A 1 217 ? 15.386 -12.949 2.773 1.00 79.75 217 THR A N 1
ATOM 1652 C CA . THR A 1 217 ? 15.912 -14.193 3.357 1.00 79.75 217 THR A CA 1
ATOM 1653 C C . THR A 1 217 ? 14.864 -14.988 4.139 1.00 79.75 217 THR A C 1
ATOM 1655 O O . THR A 1 217 ? 15.027 -16.189 4.340 1.00 79.75 217 THR A O 1
ATOM 1658 N N . VAL A 1 218 ? 13.787 -14.333 4.585 1.00 85.62 218 VAL A N 1
ATOM 1659 C CA . VAL A 1 218 ? 12.709 -14.939 5.378 1.00 85.62 218 VAL A CA 1
ATOM 1660 C C . VAL A 1 218 ? 11.421 -14.976 4.552 1.00 85.62 218 VAL A C 1
ATOM 1662 O O . VAL A 1 218 ? 11.078 -13.955 3.950 1.00 85.62 218 VAL A O 1
ATOM 1665 N N . PRO A 1 219 ? 10.649 -16.078 4.559 1.00 91.31 219 PRO A N 1
ATOM 1666 C CA . PRO A 1 219 ? 9.358 -16.127 3.883 1.00 91.31 219 PRO A CA 1
ATOM 1667 C C . PRO A 1 219 ? 8.419 -15.006 4.347 1.00 91.31 219 PRO A C 1
ATOM 1669 O O . PRO A 1 219 ? 8.262 -14.762 5.544 1.00 91.31 219 PRO A O 1
ATOM 1672 N N . LEU A 1 220 ? 7.730 -14.358 3.401 1.00 91.88 220 LEU A N 1
ATOM 1673 C CA . LEU A 1 220 ? 6.789 -13.259 3.672 1.00 91.88 220 LEU A CA 1
ATOM 1674 C C . LEU A 1 220 ? 5.767 -13.609 4.767 1.00 91.88 220 LEU A C 1
ATOM 1676 O O . LEU A 1 220 ? 5.457 -12.788 5.631 1.00 91.88 220 LEU A O 1
ATOM 1680 N N . ARG A 1 221 ? 5.257 -14.846 4.744 1.00 95.56 221 ARG A N 1
ATOM 1681 C CA . ARG A 1 221 ? 4.325 -15.364 5.750 1.00 95.56 221 ARG A CA 1
ATOM 1682 C C . ARG A 1 221 ? 4.896 -15.245 7.160 1.00 95.56 221 ARG A C 1
ATOM 1684 O O . ARG A 1 221 ? 4.204 -14.765 8.053 1.00 95.56 221 ARG A O 1
ATOM 1691 N N . ASP A 1 222 ? 6.141 -15.660 7.355 1.00 95.44 222 ASP A N 1
ATOM 1692 C CA . ASP A 1 222 ? 6.765 -15.689 8.675 1.00 95.44 222 ASP A CA 1
ATOM 1693 C C . ASP A 1 222 ? 7.090 -14.277 9.157 1.00 95.44 222 ASP A C 1
ATOM 1695 O O . ASP A 1 222 ? 6.882 -13.970 10.329 1.00 95.44 222 ASP A O 1
ATOM 1699 N N . GLN A 1 223 ? 7.475 -13.376 8.248 1.00 93.56 223 GLN A N 1
ATOM 1700 C CA . GLN A 1 223 ? 7.645 -11.958 8.572 1.00 93.56 223 GLN A CA 1
ATOM 1701 C C . GLN A 1 223 ? 6.333 -11.321 9.048 1.00 93.56 223 GLN A C 1
ATOM 1703 O O . GLN A 1 223 ? 6.310 -10.654 10.082 1.00 93.56 223 GLN A O 1
ATOM 1708 N N . LEU A 1 224 ? 5.228 -11.552 8.330 1.00 94.88 224 LEU A N 1
ATOM 1709 C CA . LEU A 1 224 ? 3.906 -11.023 8.685 1.00 94.88 224 LEU A CA 1
ATOM 1710 C C . LEU A 1 224 ? 3.395 -11.586 10.012 1.00 94.88 224 LEU A C 1
ATOM 1712 O O . LEU A 1 224 ? 2.885 -10.838 10.848 1.00 94.88 224 LEU A O 1
ATOM 1716 N N . LEU A 1 225 ? 3.558 -12.892 10.234 1.00 95.56 225 LEU A N 1
ATOM 1717 C CA . LEU A 1 225 ? 3.193 -13.514 11.504 1.00 95.56 225 LEU A CA 1
ATOM 1718 C C . LEU A 1 225 ? 4.059 -12.985 12.652 1.00 95.56 225 LEU A C 1
ATOM 1720 O O . LEU A 1 225 ? 3.522 -12.686 13.718 1.00 95.56 225 LEU A O 1
ATOM 1724 N N . HIS A 1 226 ? 5.361 -12.789 12.431 1.00 94.12 226 HIS A N 1
ATOM 1725 C CA . HIS A 1 226 ? 6.262 -12.210 13.424 1.00 94.12 226 HIS A CA 1
ATOM 1726 C C . HIS A 1 226 ? 5.875 -10.765 13.780 1.00 94.12 226 HIS A C 1
ATOM 1728 O O . HIS A 1 226 ? 5.751 -10.429 14.960 1.00 94.12 226 HIS A O 1
ATOM 1734 N N . LEU A 1 227 ? 5.592 -9.928 12.777 1.00 93.56 227 LEU A N 1
ATOM 1735 C CA . LEU A 1 227 ? 5.104 -8.554 12.951 1.00 93.56 227 LEU A CA 1
ATOM 1736 C C . LEU A 1 227 ? 3.787 -8.501 13.730 1.00 93.56 227 LEU A C 1
ATOM 1738 O O . LEU A 1 227 ? 3.641 -7.710 14.664 1.00 93.56 227 LEU A O 1
ATOM 1742 N N . GLY A 1 228 ? 2.852 -9.388 13.387 1.00 92.31 228 GLY A N 1
ATOM 1743 C CA . GLY A 1 228 ? 1.584 -9.561 14.092 1.00 92.31 228 GLY A CA 1
ATOM 1744 C C . GLY A 1 228 ? 1.714 -10.246 15.457 1.00 92.31 228 GLY A C 1
ATOM 1745 O O . GLY A 1 228 ? 0.700 -10.447 16.128 1.00 92.31 228 GLY A O 1
ATOM 1746 N N . ARG A 1 229 ? 2.933 -10.622 15.877 1.00 93.12 229 ARG A N 1
ATOM 1747 C CA . ARG A 1 229 ? 3.221 -11.411 17.088 1.00 93.12 229 ARG A CA 1
ATOM 1748 C C . ARG A 1 229 ? 2.386 -12.695 17.178 1.00 93.12 229 ARG A C 1
ATOM 1750 O O . ARG A 1 229 ? 1.947 -13.070 18.259 1.00 93.12 229 ARG A O 1
ATOM 1757 N N . HIS A 1 230 ? 2.116 -13.328 16.039 1.00 93.31 230 HIS A N 1
ATOM 1758 C CA . HIS A 1 230 ? 1.270 -14.519 15.893 1.00 93.31 230 HIS A CA 1
ATOM 1759 C C . HIS A 1 230 ? -0.171 -14.368 16.415 1.00 93.31 230 HIS A C 1
ATOM 1761 O O . HIS A 1 230 ? -0.863 -15.362 16.608 1.00 93.31 230 HIS A O 1
ATOM 1767 N N . GLN A 1 231 ? -0.650 -13.137 16.617 1.00 92.31 231 GLN A N 1
ATOM 1768 C CA . GLN A 1 231 ? -2.014 -12.888 17.102 1.00 92.31 231 GLN A CA 1
ATOM 1769 C C . GLN A 1 231 ? -3.066 -12.953 15.993 1.00 92.31 231 GLN A C 1
ATOM 1771 O O . GLN A 1 231 ? -4.257 -13.046 16.274 1.00 92.31 231 GLN A O 1
ATOM 1776 N N . LEU A 1 232 ? -2.631 -12.891 14.735 1.00 94.44 232 LEU A N 1
ATOM 1777 C CA . LEU A 1 232 ? -3.489 -12.961 13.563 1.00 94.44 232 LEU A CA 1
ATOM 1778 C C . LEU A 1 232 ? -3.152 -14.214 12.766 1.00 94.44 232 LEU A C 1
ATOM 1780 O O . LEU A 1 232 ? -1.979 -14.488 12.499 1.00 94.44 232 LEU A O 1
ATOM 1784 N N . ALA A 1 233 ? -4.181 -14.956 12.361 1.00 96.38 233 ALA A N 1
ATOM 1785 C CA . ALA A 1 233 ? -3.996 -16.043 11.417 1.00 96.38 233 ALA A CA 1
ATOM 1786 C C . ALA A 1 233 ? -3.623 -15.465 10.048 1.00 96.38 233 ALA A C 1
ATOM 1788 O O . ALA A 1 233 ? -4.166 -14.447 9.617 1.00 96.38 233 ALA A O 1
ATOM 1789 N N . PHE A 1 234 ? -2.719 -16.133 9.335 1.00 97.19 234 PHE A N 1
ATOM 1790 C CA . PHE A 1 234 ? -2.287 -15.670 8.017 1.00 97.19 234 PHE A CA 1
ATOM 1791 C C . PHE A 1 234 ? -3.463 -15.548 7.031 1.00 97.19 234 PHE A C 1
ATOM 1793 O O . PHE A 1 234 ? -3.545 -14.577 6.285 1.00 97.19 234 PHE A O 1
ATOM 1800 N N . ASP A 1 235 ? -4.436 -16.457 7.105 1.00 97.94 235 ASP A N 1
ATOM 1801 C CA . ASP A 1 235 ? -5.643 -16.406 6.272 1.00 97.94 235 ASP A CA 1
ATOM 1802 C C . ASP A 1 235 ? -6.517 -15.176 6.561 1.00 97.94 235 ASP A C 1
ATOM 1804 O O . ASP A 1 235 ? -7.170 -14.658 5.655 1.00 97.94 235 ASP A O 1
ATOM 1808 N N . ASP A 1 236 ? -6.535 -14.683 7.807 1.00 97.38 236 ASP A N 1
ATOM 1809 C CA . ASP A 1 236 ? -7.231 -13.435 8.146 1.00 97.38 236 ASP A CA 1
ATOM 1810 C C . ASP A 1 236 ? -6.535 -12.232 7.506 1.00 97.38 236 ASP A C 1
ATOM 1812 O O . ASP A 1 236 ? -7.209 -11.317 7.031 1.00 97.38 236 ASP A O 1
ATOM 1816 N N . ILE A 1 237 ? -5.198 -12.253 7.464 1.00 97.69 237 ILE A N 1
ATOM 1817 C CA . ILE A 1 237 ? -4.393 -11.213 6.816 1.00 97.69 237 ILE A CA 1
ATOM 1818 C C . ILE A 1 237 ? -4.699 -11.188 5.317 1.00 97.69 237 ILE A C 1
ATOM 1820 O O . ILE A 1 237 ? -5.010 -10.123 4.798 1.00 97.69 237 ILE A O 1
ATOM 1824 N N . LEU A 1 238 ? -4.702 -12.340 4.637 1.00 98.19 238 LEU A N 1
ATOM 1825 C CA . LEU A 1 238 ? -4.998 -12.416 3.198 1.00 98.19 238 LEU A CA 1
ATOM 1826 C C . LEU A 1 238 ? -6.449 -12.034 2.866 1.00 98.19 238 LEU A C 1
ATOM 1828 O O . LEU A 1 238 ? -6.711 -11.353 1.874 1.00 98.19 238 LEU A O 1
ATOM 1832 N N . ARG A 1 239 ? -7.416 -12.424 3.706 1.00 98.25 239 ARG A N 1
ATOM 1833 C CA . ARG A 1 239 ? -8.814 -11.990 3.537 1.00 98.25 239 ARG A CA 1
ATOM 1834 C C . ARG A 1 239 ? -8.954 -10.477 3.688 1.00 98.25 239 ARG A C 1
ATOM 1836 O O . ARG A 1 239 ? -9.686 -9.851 2.921 1.00 98.25 239 ARG A O 1
ATOM 1843 N N . MET A 1 240 ? -8.254 -9.888 4.656 1.00 97.94 240 MET A N 1
ATOM 1844 C CA . MET A 1 240 ? -8.251 -8.439 4.834 1.00 97.94 240 MET A CA 1
ATOM 1845 C C . MET A 1 240 ? -7.488 -7.724 3.711 1.00 97.94 240 MET A C 1
ATOM 1847 O O . MET A 1 240 ? -7.952 -6.693 3.242 1.00 97.94 240 MET A O 1
ATOM 1851 N N . GLU A 1 241 ? -6.382 -8.285 3.223 1.00 98.12 241 GLU A N 1
ATOM 1852 C CA . GLU A 1 241 ? -5.631 -7.796 2.058 1.00 98.12 241 GLU A CA 1
ATOM 1853 C C . GLU A 1 241 ? -6.538 -7.674 0.840 1.00 98.12 241 GLU A C 1
ATOM 1855 O O . GLU A 1 241 ? -6.638 -6.606 0.240 1.00 98.12 241 GLU A O 1
ATOM 1860 N N . HIS A 1 242 ? -7.282 -8.735 0.536 1.00 97.94 242 HIS A N 1
ATOM 1861 C CA . HIS A 1 242 ? -8.254 -8.717 -0.545 1.00 97.94 242 HIS A CA 1
ATOM 1862 C C . HIS A 1 242 ? -9.311 -7.619 -0.351 1.00 97.94 242 HIS A C 1
ATOM 1864 O O . HIS A 1 242 ? -9.609 -6.881 -1.287 1.00 97.94 242 HIS A O 1
ATOM 1870 N N . ARG A 1 243 ? -9.843 -7.447 0.867 1.00 97.69 243 ARG A N 1
ATOM 1871 C CA . ARG A 1 243 ? -10.805 -6.372 1.170 1.00 97.69 243 ARG A CA 1
ATOM 1872 C C . ARG A 1 243 ? -10.204 -4.977 0.968 1.00 97.69 243 ARG A C 1
ATOM 1874 O O . ARG A 1 243 ? -10.877 -4.107 0.415 1.00 97.69 243 ARG A O 1
ATOM 1881 N N . VAL A 1 244 ? -8.965 -4.760 1.409 1.00 97.25 244 VAL A N 1
ATOM 1882 C CA . VAL A 1 244 ? -8.239 -3.497 1.207 1.00 97.25 244 VAL A CA 1
ATOM 1883 C C . VAL A 1 244 ? -8.106 -3.216 -0.287 1.00 97.25 244 VAL A C 1
ATOM 1885 O O . VAL A 1 244 ? -8.497 -2.141 -0.732 1.00 97.25 244 VAL A O 1
ATOM 1888 N N . LEU A 1 245 ? -7.656 -4.199 -1.068 1.00 96.56 245 LEU A N 1
ATOM 1889 C CA . LEU A 1 245 ? -7.488 -4.072 -2.518 1.00 96.56 245 LEU A CA 1
ATOM 1890 C C . LEU A 1 245 ? -8.804 -3.842 -3.268 1.00 96.56 245 LEU A C 1
ATOM 1892 O O . LEU A 1 245 ? -8.808 -3.140 -4.265 1.00 96.56 245 LEU A O 1
ATOM 1896 N N . GLN A 1 246 ? -9.922 -4.393 -2.795 1.00 97.06 246 GLN A N 1
ATOM 1897 C CA . GLN A 1 246 ? -11.243 -4.117 -3.373 1.00 97.06 246 GLN A CA 1
ATOM 1898 C C . GLN A 1 246 ? -11.770 -2.712 -3.056 1.00 97.06 246 GLN A C 1
ATOM 1900 O O . GLN A 1 246 ? -12.694 -2.240 -3.716 1.00 97.06 246 GLN A O 1
ATOM 1905 N N . THR A 1 247 ? -11.243 -2.080 -2.008 1.00 95.19 247 THR A N 1
ATOM 1906 C CA . THR A 1 247 ? -11.678 -0.750 -1.562 1.00 95.19 247 THR A CA 1
ATOM 1907 C C . THR A 1 247 ? -10.914 0.373 -2.273 1.00 95.19 247 THR A C 1
ATOM 1909 O O . THR A 1 247 ? -11.441 1.480 -2.378 1.00 95.19 247 THR A O 1
ATOM 1912 N N . LEU A 1 248 ? -9.688 0.101 -2.733 1.00 91.12 248 LEU A N 1
ATOM 1913 C CA . LEU A 1 248 ? -8.779 1.053 -3.388 1.00 91.12 248 LEU A CA 1
ATOM 1914 C C . LEU A 1 248 ? -8.928 1.049 -4.918 1.00 91.12 248 LEU A C 1
ATOM 1916 O O . LEU A 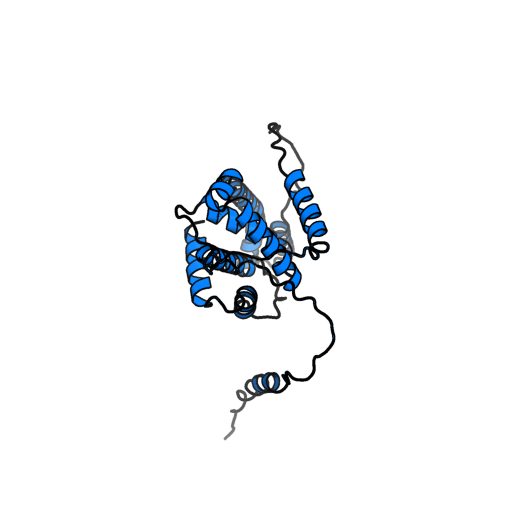1 248 ? -8.819 2.150 -5.516 1.00 91.12 248 LEU A O 1
#

Secondary structure (DSSP, 8-state):
-------SSSSSSTTSSTTS---TTS------------TT---S-------------TTTHHHHHHHHHHHHTS---------------SS-HHHHHHHHHHHH--S-HHHHHHHHHHHHHHHHHHHHHHHHHHTPPPHHHHHHHH-HHHHHHHHHHHHHHHHHHT--HHHHHHHHHHHHHHHHH--SPPPHHHHHHHHHHHHHHHHHHH--STT--S-HHHHHHHHTTT-S-HHHHHHHHHHHHHH-

Organism: Noctiluca scintillans (NCBI:txid2966)

Radius of gyration: 24.89 Å; chains: 1; bounding box: 41×84×78 Å

Sequence (248 aa):
TNSAGSGLADLDRSHKEWVAESDPTKLQSVGTRQAECQWQRDKSTPSQTAVARGQGLAGCGDSIRKFKSLLEGQVKPDATQRHCGGHFPPVSHVAMAFEAKRVTCSGRPEEQCDAGLSDMVDSVLLSCHAESSRRMPSSEDVLAKLGSHDREMILTWLIQACDRMRFHESIFFSTVLMLDRYCAAVRETLSMDGMQKVLMAVMCTVMKTCTVTDEMTVPLRDQLLHLGRHQLAFDDILRMEHRVLQTL

InterPro domains:
  IPR006671 Cyclin, N-terminal [PF00134] (138-248)
  IPR036915 Cyclin-like superfamily [SSF47954] (146-248)
  IPR048258 Cyclins, cyclin-box [PS00292] (151-182)